Protein AF-A0AAE3N9G0-F1 (afdb_monomer)

Organism: NCBI:txid1283306

pLDDT: mean 71.05, std 18.85, range [32.72, 96.19]

Mean predicted aligned error: 17.81 Å

Nearest PDB structures (foldseek):
  2x1k-assembly1_A-2  TM=3.230E-01  e=1.856E-01  Deinococcus radiodurans
  3me9-assembly1_B  TM=5.698E-01  e=1.297E+00  Homo sapiens
  8s9k-assembly1_A  TM=3.612E-01  e=1.218E+00  Homo sapiens
  1ci0-assembly1_B  TM=4.618E-01  e=2.011E+00  Saccharomyces cerevisiae

Solvent-accessible surface area (backbone atoms only — not comparable to full-atom values): 10803 Å² total; per-residue (Å²): 134,86,81,72,55,66,69,60,55,51,51,52,51,52,51,51,53,51,50,53,52,50,51,52,51,53,50,54,58,48,53,66,52,49,58,61,56,57,56,57,54,54,56,57,58,54,62,74,71,54,92,64,80,89,76,86,74,86,78,73,88,62,80,87,66,94,81,68,67,75,69,65,62,79,50,62,83,74,80,56,78,73,85,66,82,71,56,53,54,32,30,38,28,30,46,48,99,84,65,48,81,44,79,45,81,42,43,35,64,40,77,39,80,88,75,46,25,39,31,35,55,77,87,48,96,89,48,79,40,64,45,49,53,90,40,48,78,46,42,23,32,60,90,75,67,43,82,40,64,61,67,63,49,53,50,49,51,51,52,44,53,51,53,51,50,57,52,52,55,55,56,62,60,68,75,75,117

Radius of gyration: 26.62 Å; Cα contacts (8 Å, |Δi|>4): 139; chains: 1; bounding box: 72×48×82 Å

Sequence (177 aa):
MRNVDFAQWQQWMLLAVASIGLLALIYWLGSSARERLRQKRRILAARVRSGHAALDMPSTHGELDENQSHWGTVGRADGQALIVDEQPTIQICYRDAYGKAVYRLIEVEQLDLHRQAIVAKGNSLYDPRIFPLERIVEVRNSATGKPFNLGLWVEAVRVARRRRAERTDLQSLDGHA

Foldseek 3Di:
DDPPPVVVVVVVVVVVVVVVVVVVVVVVVVVVVVVVVVVVVVVVVVVVPPPDDDDDDPPPPDDCPPDDDPVVPVCPPPVDQLDADQWAWKWWFFQDPVRDTDIDIFTFPGQDPPQCWTQTDDPDPVDPRIGRPVGTPFMAHPVPRHGDDPVVSSVSVVVNVVVVVVVVVVVVVVVPD

Secondary structure (DSSP, 8-state):
-----HHHHHHHHHHHHHHHHHHHHHHHHHHHHHHHHHHHHHHHHHHHH------S---------TT--THHHHTSSS-------SS-EEEEEEE-TTS-EEEEEEEEEEEETTTTEEEE---STT---EEEGGGEEEEEETTT--B--HHHHHHHHHHHHHHHHHHHHHHHHHTT-

Structure (mmCIF, N/CA/C/O backbone):
data_AF-A0AAE3N9G0-F1
#
_entry.id   AF-A0AAE3N9G0-F1
#
loop_
_atom_site.group_PDB
_atom_site.id
_atom_site.type_symbol
_atom_site.label_atom_id
_atom_site.label_alt_id
_atom_site.label_comp_id
_atom_site.label_asym_id
_atom_site.label_entity_id
_atom_site.label_seq_id
_atom_site.pdbx_PDB_ins_code
_atom_site.Cartn_x
_atom_site.Cartn_y
_atom_site.Cartn_z
_atom_site.occupancy
_atom_site.B_iso_or_equiv
_atom_site.auth_seq_id
_atom_site.auth_comp_id
_atom_site.auth_asym_id
_atom_site.auth_atom_id
_atom_site.pdbx_PDB_model_num
ATOM 1 N N . MET A 1 1 ? 43.006 4.693 -51.771 1.00 44.75 1 MET A N 1
ATOM 2 C CA . MET A 1 1 ? 41.644 4.488 -51.231 1.00 44.75 1 MET A CA 1
ATOM 3 C C . MET A 1 1 ? 41.751 3.444 -50.131 1.00 44.75 1 MET A C 1
ATOM 5 O O . MET A 1 1 ? 42.201 2.344 -50.414 1.00 44.75 1 MET A O 1
ATOM 9 N N . ARG A 1 2 ? 41.513 3.818 -48.866 1.00 54.50 2 ARG A N 1
ATOM 10 C CA . ARG A 1 2 ? 41.589 2.886 -47.728 1.00 54.50 2 ARG A CA 1
ATOM 11 C C . ARG A 1 2 ? 40.342 2.003 -47.770 1.00 54.50 2 ARG A C 1
ATOM 13 O O . ARG A 1 2 ? 39.255 2.505 -47.507 1.00 54.50 2 ARG A O 1
ATOM 20 N N . ASN A 1 3 ? 40.508 0.731 -48.126 1.00 59.94 3 ASN A N 1
ATOM 21 C CA . ASN A 1 3 ? 39.484 -0.290 -47.928 1.00 59.94 3 ASN A CA 1
ATOM 22 C C . ASN A 1 3 ? 39.315 -0.448 -46.418 1.00 5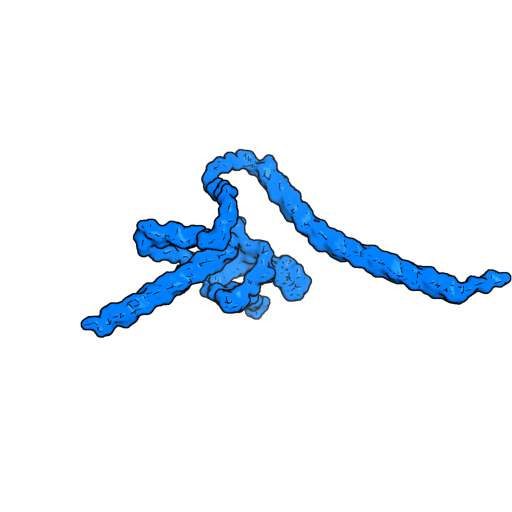9.94 3 ASN A C 1
ATOM 24 O O . ASN A 1 3 ? 40.124 -1.091 -45.760 1.00 59.94 3 ASN A O 1
ATOM 28 N N . VAL A 1 4 ? 38.340 0.259 -45.855 1.00 63.56 4 VAL A N 1
ATOM 29 C CA . VAL A 1 4 ? 37.940 0.046 -44.470 1.00 63.56 4 VAL A CA 1
ATOM 30 C C . VAL A 1 4 ? 37.243 -1.306 -44.467 1.00 63.56 4 VAL A C 1
ATOM 32 O O . VAL A 1 4 ? 36.200 -1.454 -45.104 1.00 63.56 4 VAL A O 1
ATOM 35 N N . ASP A 1 5 ? 37.863 -2.298 -43.831 1.00 76.19 5 ASP A N 1
ATOM 36 C CA . ASP A 1 5 ? 37.327 -3.650 -43.752 1.00 76.19 5 ASP A CA 1
ATOM 37 C C . ASP A 1 5 ? 35.913 -3.594 -43.172 1.00 76.19 5 ASP A C 1
ATOM 39 O O . ASP A 1 5 ? 35.695 -3.183 -42.030 1.00 76.19 5 ASP A O 1
ATOM 43 N N . PHE A 1 6 ? 34.932 -3.998 -43.976 1.00 78.19 6 PHE A N 1
ATOM 44 C CA . PHE A 1 6 ? 33.513 -3.978 -43.618 1.00 78.19 6 PHE A CA 1
ATOM 45 C C . PHE A 1 6 ? 33.250 -4.734 -42.301 1.00 78.19 6 PHE A C 1
ATOM 47 O O . PHE A 1 6 ? 32.423 -4.327 -41.485 1.00 78.19 6 PHE A O 1
ATOM 54 N N . ALA A 1 7 ? 34.045 -5.780 -42.047 1.00 79.81 7 ALA A N 1
ATOM 55 C CA . ALA A 1 7 ? 34.055 -6.538 -40.800 1.00 79.81 7 ALA A CA 1
ATOM 56 C C . ALA A 1 7 ? 34.435 -5.683 -39.576 1.00 79.81 7 ALA A C 1
ATOM 58 O O . ALA A 1 7 ? 33.815 -5.802 -38.518 1.00 79.81 7 ALA A O 1
ATOM 59 N N . GLN A 1 8 ? 35.409 -4.782 -39.723 1.00 84.75 8 GLN A N 1
ATOM 60 C CA . GLN A 1 8 ? 35.829 -3.881 -38.654 1.00 84.75 8 GLN A CA 1
ATOM 61 C C . GLN A 1 8 ? 34.728 -2.8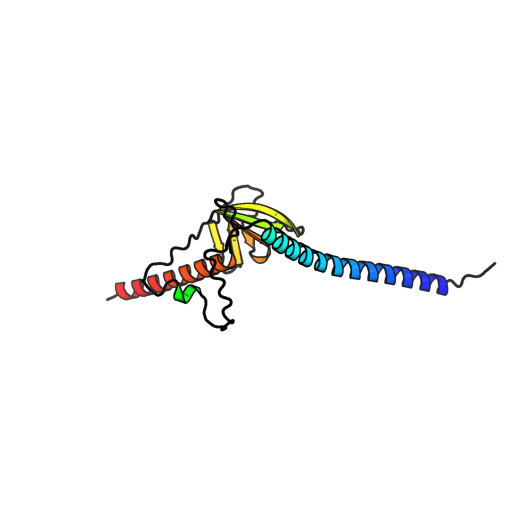60 -38.346 1.00 84.75 8 GLN A C 1
ATOM 63 O O . GLN A 1 8 ? 34.437 -2.589 -37.182 1.00 84.75 8 GLN A O 1
ATOM 68 N N . TRP A 1 9 ? 34.057 -2.337 -39.375 1.00 87.06 9 TRP A N 1
ATOM 69 C CA . TRP A 1 9 ? 32.940 -1.404 -39.202 1.00 87.06 9 TRP A CA 1
ATOM 70 C C . TRP A 1 9 ? 31.743 -2.058 -38.493 1.00 87.06 9 TRP A C 1
ATOM 72 O O . TRP A 1 9 ? 31.173 -1.479 -37.566 1.00 87.06 9 TRP A O 1
ATOM 82 N N . GLN A 1 10 ? 31.422 -3.304 -38.849 1.00 89.06 10 GLN A N 1
ATOM 83 C CA . GLN A 1 10 ? 30.378 -4.084 -38.184 1.00 89.06 10 GLN A CA 1
ATOM 84 C C . GLN A 1 10 ? 30.698 -4.348 -36.703 1.00 89.06 10 GLN A C 1
ATOM 86 O O . GLN A 1 10 ? 29.811 -4.229 -35.855 1.00 89.06 10 GLN A O 1
ATOM 91 N N . GLN A 1 11 ? 31.956 -4.652 -36.362 1.00 90.00 11 GLN A N 1
ATOM 92 C CA . GLN A 1 11 ? 32.374 -4.809 -34.963 1.00 90.00 11 GLN A CA 1
ATOM 93 C C . GLN A 1 11 ? 32.193 -3.523 -34.150 1.00 90.00 11 GLN A C 1
ATOM 95 O O . GLN A 1 11 ? 31.667 -3.578 -33.036 1.00 90.00 11 GLN A O 1
ATOM 100 N N . TRP A 1 12 ? 32.566 -2.366 -34.705 1.00 92.81 12 TRP A N 1
ATOM 101 C CA . TRP A 1 12 ? 32.355 -1.076 -34.043 1.00 92.81 12 TRP A CA 1
ATOM 102 C C . TRP A 1 12 ? 30.873 -0.779 -33.812 1.00 92.81 12 TRP A C 1
ATOM 104 O O . TRP A 1 12 ? 30.506 -0.297 -32.740 1.00 92.81 12 TRP A O 1
ATOM 114 N N . MET A 1 13 ? 30.011 -1.123 -34.772 1.00 93.12 13 MET A N 1
ATOM 115 C CA . MET A 1 13 ? 28.568 -0.935 -34.635 1.00 93.12 13 MET A CA 1
ATOM 116 C C . MET A 1 13 ? 27.983 -1.811 -33.517 1.00 93.12 13 MET A C 1
ATOM 118 O O . MET A 1 13 ? 27.215 -1.324 -32.689 1.00 93.12 13 MET A O 1
ATOM 122 N N . LEU A 1 14 ? 28.385 -3.084 -33.440 1.00 94.38 14 LEU A N 1
ATOM 123 C CA . LEU A 1 14 ? 27.934 -3.997 -32.384 1.00 94.38 14 LEU A CA 1
ATOM 124 C C . LEU A 1 14 ? 28.406 -3.553 -30.995 1.00 94.38 14 LEU A C 1
ATOM 126 O O . LEU A 1 14 ? 27.617 -3.561 -30.051 1.00 94.38 14 LEU A O 1
ATOM 130 N N . LEU A 1 15 ? 29.659 -3.107 -30.870 1.00 95.50 15 LEU A N 1
ATOM 131 C CA . LEU A 1 15 ? 30.190 -2.555 -29.620 1.00 95.50 15 LEU A CA 1
ATOM 132 C C . LEU A 1 15 ? 29.450 -1.279 -29.197 1.00 95.50 15 LEU A C 1
ATOM 134 O O . LEU A 1 15 ? 29.145 -1.101 -28.014 1.00 95.50 15 LEU A O 1
ATOM 138 N N . ALA A 1 16 ? 29.103 -0.411 -30.149 1.00 94.81 16 ALA A N 1
ATOM 139 C CA . ALA A 1 16 ? 28.321 0.788 -29.870 1.00 94.81 16 ALA A CA 1
ATOM 140 C C . ALA A 1 16 ? 26.919 0.431 -29.348 1.00 94.81 16 ALA A C 1
ATOM 142 O O . ALA A 1 16 ? 26.503 0.936 -28.307 1.00 94.81 16 ALA A O 1
ATOM 143 N N . VAL A 1 17 ? 26.218 -0.505 -29.994 1.00 96.19 17 VAL A N 1
ATOM 144 C CA . VAL A 1 17 ? 24.886 -0.950 -29.547 1.00 96.19 17 VAL A CA 1
ATOM 145 C C . VAL A 1 17 ? 24.952 -1.616 -28.170 1.00 96.19 17 VAL A C 1
ATOM 147 O O . VAL A 1 17 ? 24.150 -1.293 -27.293 1.00 96.19 17 VAL A O 1
ATOM 150 N N . ALA A 1 18 ? 25.934 -2.492 -27.944 1.00 95.94 18 ALA A N 1
ATOM 151 C CA . ALA A 1 18 ? 26.120 -3.159 -26.659 1.00 95.94 18 ALA A CA 1
ATOM 152 C C . ALA A 1 18 ? 26.418 -2.162 -25.528 1.00 95.94 18 ALA A C 1
ATOM 154 O O . ALA A 1 18 ? 25.853 -2.275 -24.440 1.00 95.94 18 ALA A O 1
ATOM 155 N N . SER A 1 19 ? 27.257 -1.153 -25.783 1.00 95.44 19 SER A N 1
ATOM 156 C CA . SER A 1 19 ? 27.590 -0.133 -24.780 1.00 95.44 19 SER A CA 1
ATOM 157 C C . SER A 1 19 ? 26.400 0.772 -24.441 1.00 95.44 19 SER A C 1
ATOM 159 O O . SER A 1 19 ? 26.169 1.048 -23.263 1.00 95.44 19 SER A O 1
ATOM 161 N N . ILE A 1 20 ? 25.588 1.163 -25.431 1.00 95.56 20 ILE A N 1
ATOM 162 C CA . ILE A 1 20 ? 24.345 1.916 -25.201 1.00 95.56 20 ILE A CA 1
ATOM 163 C C . ILE A 1 20 ? 23.345 1.073 -24.400 1.00 95.56 20 ILE A C 1
ATOM 165 O O . ILE A 1 20 ? 22.764 1.569 -23.434 1.00 95.56 20 ILE A O 1
ATOM 169 N N . GLY A 1 21 ? 23.177 -0.207 -24.751 1.00 95.50 21 GLY A N 1
ATOM 170 C CA . GLY A 1 21 ? 22.314 -1.132 -24.013 1.00 95.50 21 GLY A CA 1
ATOM 171 C C . GLY A 1 21 ? 22.746 -1.295 -22.554 1.00 95.50 21 GLY A C 1
ATOM 172 O O . GLY A 1 21 ? 21.917 -1.222 -21.646 1.00 95.50 21 GLY A O 1
ATOM 173 N N . LEU A 1 22 ? 24.054 -1.425 -22.312 1.00 95.19 22 LEU A N 1
ATOM 174 C CA . LEU A 1 22 ? 24.618 -1.511 -20.966 1.00 95.19 22 LEU A CA 1
ATOM 175 C C . LEU A 1 22 ? 24.378 -0.222 -20.164 1.00 95.19 22 LEU A C 1
ATOM 177 O O . LEU A 1 22 ? 23.953 -0.283 -19.010 1.00 95.19 22 LEU A O 1
ATOM 181 N N . LEU A 1 23 ? 24.596 0.948 -20.773 1.00 94.69 23 LEU A N 1
ATOM 182 C CA . LEU A 1 23 ? 24.336 2.246 -20.141 1.00 94.69 23 LEU A CA 1
ATOM 183 C C . LEU A 1 2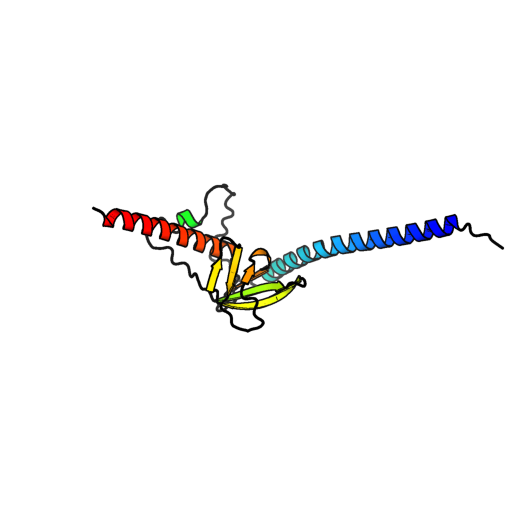3 ? 22.856 2.421 -19.781 1.00 94.69 23 LEU A C 1
ATOM 185 O O . LEU A 1 23 ? 22.547 2.877 -18.678 1.00 94.69 23 LEU A O 1
ATOM 189 N N . ALA A 1 24 ? 21.943 2.020 -20.668 1.00 89.94 24 ALA A N 1
ATOM 190 C CA . ALA A 1 24 ? 20.506 2.060 -20.411 1.00 89.94 24 ALA A CA 1
ATOM 191 C C . ALA A 1 24 ? 20.113 1.146 -19.239 1.00 89.94 24 ALA A C 1
ATOM 193 O O . ALA A 1 24 ? 19.351 1.561 -18.363 1.00 89.94 24 ALA A O 1
ATOM 194 N N . LEU A 1 25 ? 20.685 -0.061 -19.173 1.00 90.12 25 LEU A N 1
ATOM 195 C CA . LEU A 1 25 ? 20.448 -1.009 -18.085 1.00 90.12 25 LEU A CA 1
ATOM 196 C C . LEU A 1 25 ? 20.926 -0.454 -16.734 1.00 90.12 25 LEU A C 1
ATOM 198 O O . LEU A 1 25 ? 20.185 -0.487 -15.750 1.00 90.12 25 LEU A O 1
ATOM 202 N N . ILE A 1 26 ? 22.139 0.110 -16.693 1.00 89.50 26 ILE A N 1
ATOM 203 C CA . ILE A 1 26 ? 22.703 0.739 -15.490 1.00 89.50 26 ILE A CA 1
ATOM 204 C C . ILE A 1 26 ? 21.847 1.934 -15.058 1.00 89.50 26 ILE A C 1
ATOM 206 O O . ILE A 1 26 ? 21.577 2.104 -13.867 1.00 89.50 26 ILE A O 1
ATOM 210 N N . TYR A 1 27 ? 21.389 2.754 -16.007 1.00 87.88 27 TYR A N 1
ATOM 211 C CA . TYR A 1 27 ? 20.519 3.890 -15.712 1.00 87.88 27 TYR A CA 1
ATOM 212 C C . TYR A 1 27 ? 19.178 3.435 -15.126 1.00 87.88 27 TYR A C 1
ATOM 214 O O . TYR A 1 27 ? 18.715 3.995 -14.130 1.00 87.88 27 TYR A O 1
ATOM 222 N N . TRP A 1 28 ? 18.580 2.385 -15.689 1.00 81.00 28 TRP A N 1
ATOM 223 C CA . TRP A 1 28 ? 17.323 1.819 -15.211 1.00 81.00 28 TRP A CA 1
ATOM 224 C C . TRP A 1 28 ? 17.454 1.241 -13.792 1.00 81.00 28 TRP A C 1
ATOM 226 O O . TRP A 1 28 ? 16.687 1.622 -12.899 1.00 81.00 28 TRP A O 1
ATOM 236 N N . LEU A 1 29 ? 18.498 0.445 -13.527 1.00 81.25 29 LEU A N 1
ATOM 237 C CA . LEU A 1 29 ? 18.816 -0.059 -12.182 1.00 81.25 29 LEU A CA 1
ATOM 238 C C . LEU A 1 29 ? 19.080 1.084 -11.186 1.00 81.25 29 LEU A C 1
ATOM 240 O O . LEU A 1 29 ? 18.580 1.077 -10.058 1.00 81.25 29 LEU A O 1
ATOM 244 N N . GLY A 1 30 ? 19.838 2.100 -11.606 1.00 72.44 30 GLY A N 1
ATOM 245 C CA . GLY A 1 30 ? 20.182 3.256 -10.780 1.00 72.44 30 GLY A CA 1
ATOM 246 C C . GLY A 1 30 ? 18.990 4.163 -10.470 1.00 72.44 30 GLY A C 1
ATOM 247 O O . GLY A 1 30 ? 18.898 4.702 -9.365 1.00 72.44 30 GLY A O 1
ATOM 248 N N . SER A 1 31 ? 18.056 4.325 -11.409 1.00 66.31 31 SER A N 1
ATOM 249 C CA . SER A 1 31 ? 16.842 5.128 -11.216 1.00 66.31 31 SER A CA 1
ATOM 250 C C . SER A 1 31 ? 15.930 4.522 -10.141 1.00 66.31 31 SER A C 1
ATOM 252 O O . SER A 1 31 ? 15.525 5.232 -9.217 1.00 66.31 31 SER A O 1
ATOM 254 N N . SER A 1 32 ? 15.763 3.196 -10.151 1.00 57.34 32 SER A N 1
ATOM 255 C CA . SER A 1 32 ? 15.012 2.444 -9.136 1.00 57.34 32 SER A CA 1
ATOM 256 C C . SER A 1 32 ? 15.635 2.554 -7.736 1.00 57.34 32 SER A C 1
ATOM 258 O O . SER A 1 32 ? 14.934 2.662 -6.726 1.00 57.34 32 SER A O 1
ATOM 260 N N . ALA A 1 33 ? 16.968 2.585 -7.648 1.00 55.66 33 ALA A N 1
ATOM 261 C CA . ALA A 1 33 ? 17.677 2.750 -6.378 1.00 55.66 33 ALA A CA 1
ATOM 262 C C . ALA A 1 33 ? 17.598 4.190 -5.826 1.00 55.66 33 ALA A C 1
ATOM 264 O O . ALA A 1 33 ? 17.532 4.404 -4.610 1.00 55.66 33 ALA A O 1
ATOM 265 N N . ARG A 1 34 ? 17.575 5.202 -6.705 1.00 51.88 34 ARG A N 1
ATOM 266 C CA . ARG A 1 34 ? 17.555 6.625 -6.318 1.00 51.88 34 ARG A CA 1
ATOM 267 C C . ARG A 1 34 ? 16.222 7.070 -5.713 1.00 51.88 34 ARG A C 1
ATOM 269 O O . ARG A 1 34 ? 16.225 7.965 -4.864 1.00 51.88 34 ARG A O 1
ATOM 276 N N . GLU A 1 35 ? 15.106 6.438 -6.068 1.00 54.19 35 GLU A N 1
ATOM 277 C CA . GLU A 1 35 ? 13.798 6.719 -5.453 1.00 54.19 35 GLU A CA 1
ATOM 278 C C . GLU A 1 35 ? 13.768 6.345 -3.962 1.00 54.19 35 GLU A C 1
ATOM 280 O O . GLU A 1 35 ? 13.282 7.126 -3.137 1.00 54.19 35 GLU A O 1
ATOM 285 N N . ARG A 1 36 ? 14.419 5.235 -3.583 1.00 51.62 36 ARG A N 1
ATOM 286 C CA . ARG A 1 36 ? 14.528 4.786 -2.181 1.00 51.62 36 ARG A CA 1
ATOM 287 C C . ARG A 1 36 ? 15.365 5.738 -1.317 1.00 51.62 36 ARG A C 1
ATOM 289 O O . ARG A 1 36 ? 15.058 5.965 -0.146 1.00 51.62 36 ARG A O 1
ATOM 296 N N . LEU A 1 37 ? 16.412 6.342 -1.886 1.00 53.34 37 LEU A N 1
ATOM 297 C CA . LEU A 1 37 ? 17.293 7.276 -1.168 1.00 53.34 37 LEU A CA 1
ATOM 298 C C . LEU A 1 37 ? 16.651 8.654 -0.944 1.00 53.34 37 LEU A C 1
ATOM 300 O O . LEU A 1 37 ? 16.892 9.290 0.086 1.00 53.34 37 LEU A O 1
ATOM 304 N N . ARG A 1 38 ? 15.801 9.117 -1.871 1.00 49.78 38 ARG A N 1
ATOM 305 C CA . ARG A 1 38 ? 15.087 10.399 -1.737 1.00 49.78 38 ARG A CA 1
ATOM 306 C C . ARG A 1 38 ? 14.012 10.361 -0.644 1.00 49.78 38 ARG A C 1
ATOM 308 O O . ARG A 1 38 ? 13.802 11.378 0.014 1.00 49.78 38 ARG A O 1
ATOM 315 N N . GLN A 1 39 ? 13.398 9.203 -0.390 1.00 50.41 39 GLN A N 1
ATOM 316 C CA . GLN A 1 39 ? 12.451 9.017 0.718 1.00 50.41 39 GLN A CA 1
ATOM 317 C C . GLN A 1 39 ? 13.136 9.123 2.092 1.00 50.41 39 GLN A C 1
ATOM 319 O O . GLN A 1 39 ? 12.650 9.849 2.959 1.00 50.41 39 GLN A O 1
ATOM 324 N N . LYS A 1 40 ? 14.319 8.514 2.273 1.00 50.53 40 LYS A N 1
ATOM 325 C CA . LYS A 1 40 ? 15.063 8.566 3.550 1.00 50.53 40 LYS A CA 1
ATOM 326 C C . LYS A 1 40 ? 15.505 9.983 3.943 1.00 50.53 40 LYS A C 1
ATOM 328 O O . LYS A 1 40 ? 15.467 10.339 5.118 1.00 50.53 40 LYS A O 1
ATOM 333 N N . ARG A 1 41 ? 15.876 10.824 2.970 1.00 50.91 41 ARG A N 1
ATOM 334 C CA . ARG A 1 41 ? 16.319 12.207 3.238 1.00 50.91 41 ARG A CA 1
ATOM 335 C C . ARG A 1 41 ? 15.183 13.140 3.680 1.00 50.91 41 ARG A C 1
ATOM 337 O O . ARG A 1 41 ? 15.437 14.060 4.451 1.00 50.91 41 ARG A O 1
ATOM 344 N N . ARG A 1 42 ? 13.936 12.891 3.260 1.00 50.62 42 ARG A N 1
ATOM 345 C CA . ARG A 1 42 ? 12.772 13.693 3.692 1.00 50.62 42 ARG A CA 1
ATOM 346 C C . ARG A 1 42 ? 12.388 13.436 5.155 1.00 50.62 42 ARG A C 1
ATOM 348 O O . ARG A 1 42 ? 11.969 14.366 5.834 1.00 50.62 42 ARG A O 1
ATOM 355 N N . ILE A 1 43 ? 12.612 12.220 5.656 1.00 51.84 43 ILE A N 1
ATOM 356 C CA . ILE A 1 43 ? 12.346 11.846 7.057 1.00 51.84 43 ILE A CA 1
ATOM 357 C C . ILE A 1 43 ? 13.330 12.548 8.010 1.00 51.84 43 ILE A C 1
ATOM 359 O O . ILE A 1 43 ? 12.928 13.080 9.042 1.00 51.84 43 ILE A O 1
ATOM 363 N N . LEU A 1 44 ? 14.611 12.628 7.637 1.00 49.78 44 LEU A N 1
ATOM 364 C CA . LEU A 1 44 ? 15.625 13.313 8.448 1.00 49.78 44 LEU A CA 1
ATOM 365 C C . LEU A 1 44 ? 15.438 14.837 8.466 1.00 49.78 44 LEU A C 1
ATOM 367 O O . LEU A 1 44 ? 15.604 15.453 9.513 1.00 49.78 44 LEU A O 1
ATOM 371 N N . ALA A 1 45 ? 15.031 15.442 7.347 1.00 43.00 45 ALA A N 1
ATOM 372 C CA . ALA A 1 45 ? 14.761 16.880 7.289 1.00 43.00 45 ALA A CA 1
ATOM 373 C C . ALA A 1 45 ? 13.518 17.292 8.106 1.00 43.00 45 ALA A C 1
ATOM 375 O O . ALA A 1 45 ? 13.505 18.373 8.692 1.00 43.00 45 ALA A O 1
ATOM 376 N N . ALA A 1 46 ? 12.499 16.426 8.197 1.00 45.84 46 ALA A N 1
ATOM 377 C CA . ALA A 1 46 ? 11.334 16.661 9.052 1.00 45.84 46 ALA A CA 1
ATOM 378 C C . ALA A 1 46 ? 11.692 16.598 10.549 1.00 45.84 46 ALA A C 1
ATOM 380 O O . ALA A 1 46 ? 11.200 17.411 11.327 1.00 45.84 46 ALA A O 1
ATOM 381 N N . ARG A 1 47 ? 12.617 15.706 10.936 1.00 47.53 47 ARG A N 1
ATOM 382 C CA . ARG A 1 47 ? 13.083 15.557 12.327 1.00 47.53 47 ARG A CA 1
ATOM 383 C C . ARG A 1 47 ? 13.805 16.797 12.868 1.00 47.53 47 ARG A C 1
ATOM 385 O O . ARG A 1 47 ? 13.746 17.051 14.062 1.00 47.53 47 ARG A O 1
ATOM 392 N N . VAL A 1 48 ? 14.479 17.566 12.011 1.00 42.94 48 VAL A N 1
ATOM 393 C CA . VAL A 1 48 ? 15.286 18.730 12.431 1.00 42.94 48 VAL A CA 1
ATOM 394 C C . VAL A 1 48 ? 14.446 20.009 12.576 1.00 42.94 48 VAL A C 1
ATOM 396 O O . VAL A 1 48 ? 14.863 20.934 13.265 1.00 42.94 48 VAL A O 1
ATOM 399 N N . ARG A 1 49 ? 13.245 20.077 11.977 1.00 46.59 49 ARG A N 1
ATOM 400 C CA . ARG A 1 49 ? 12.412 21.297 11.991 1.00 46.59 49 ARG A CA 1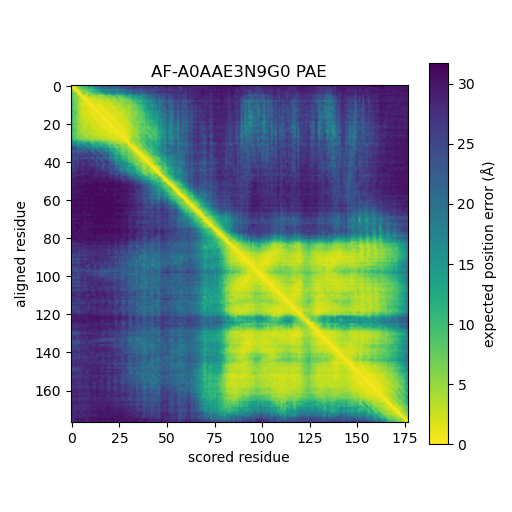
ATOM 401 C C . ARG A 1 49 ? 11.288 21.293 13.029 1.00 46.59 49 ARG A C 1
ATOM 403 O O . ARG A 1 49 ? 10.814 22.363 13.396 1.00 46.59 49 ARG A O 1
ATOM 410 N N . SER A 1 50 ? 10.878 20.132 13.534 1.00 42.25 50 SER A N 1
ATOM 411 C CA . SER A 1 50 ? 9.945 20.042 14.658 1.00 42.25 50 SER A CA 1
ATOM 412 C C . SER A 1 50 ? 10.725 19.851 15.957 1.00 42.25 50 SER A C 1
ATOM 414 O O . SER A 1 50 ? 10.932 18.724 16.402 1.00 42.25 50 SER A O 1
ATOM 416 N N . GLY A 1 51 ? 11.148 20.953 16.580 1.00 43.03 51 GLY A N 1
ATOM 417 C CA . GLY A 1 51 ? 11.571 20.985 17.985 1.00 43.03 51 GLY A CA 1
ATOM 418 C C . GLY A 1 51 ? 10.397 20.704 18.930 1.00 43.03 51 GLY A C 1
ATOM 419 O O . GLY A 1 51 ? 10.074 21.523 19.780 1.00 43.03 51 GLY A O 1
ATOM 420 N N . HIS A 1 52 ? 9.690 19.594 18.724 1.00 40.19 52 HIS A N 1
ATOM 421 C CA . HIS A 1 52 ? 8.631 19.107 19.594 1.00 40.19 52 HIS A CA 1
ATOM 422 C C . HIS A 1 52 ? 9.134 17.840 20.262 1.00 40.19 52 HIS A C 1
ATOM 424 O O . HIS A 1 52 ? 9.401 16.828 19.612 1.00 40.19 52 HIS A O 1
ATOM 430 N N . ALA A 1 53 ? 9.323 17.975 21.571 1.00 40.41 53 ALA A N 1
ATOM 431 C CA . ALA A 1 53 ? 9.684 16.917 22.480 1.00 40.41 53 ALA A CA 1
ATOM 432 C C . ALA A 1 53 ? 8.764 15.708 22.283 1.00 40.41 53 ALA A C 1
ATOM 434 O O . ALA A 1 53 ? 7.540 15.829 22.223 1.00 40.41 53 ALA A O 1
ATOM 435 N N . ALA A 1 54 ? 9.401 14.546 22.182 1.00 43.50 54 ALA A N 1
ATOM 436 C CA . ALA A 1 54 ? 8.767 13.256 22.315 1.00 43.50 54 ALA A CA 1
ATOM 437 C C . ALA A 1 54 ? 8.159 13.155 23.719 1.00 43.50 54 ALA A C 1
ATOM 439 O O . ALA A 1 54 ? 8.877 12.952 24.693 1.00 43.50 54 ALA A O 1
ATOM 440 N N . LEU A 1 55 ? 6.846 13.312 23.814 1.00 44.59 55 LEU A N 1
ATOM 441 C CA . LEU A 1 55 ? 6.064 12.729 24.892 1.00 44.59 55 LEU A CA 1
ATOM 442 C C . LEU A 1 55 ? 5.115 11.723 24.239 1.00 44.59 55 LEU A C 1
ATOM 444 O O . LEU A 1 55 ? 4.282 12.077 23.407 1.00 44.59 55 LEU A O 1
ATOM 448 N N . ASP A 1 56 ? 5.363 10.461 24.580 1.00 38.12 56 ASP A N 1
ATOM 449 C CA . ASP A 1 56 ? 4.535 9.278 24.358 1.00 38.12 56 ASP A CA 1
ATOM 450 C C . ASP A 1 56 ? 4.256 8.837 22.919 1.00 38.12 56 ASP A C 1
ATOM 452 O O . ASP A 1 56 ? 3.124 8.607 22.498 1.00 38.12 56 ASP A O 1
ATOM 456 N N . MET A 1 57 ? 5.333 8.545 22.190 1.00 37.62 57 MET A N 1
ATOM 457 C CA . MET A 1 57 ? 5.330 7.340 21.360 1.00 37.62 57 MET A CA 1
ATOM 458 C C . MET A 1 57 ? 6.110 6.265 22.117 1.00 37.62 57 MET A C 1
ATOM 460 O O . MET A 1 57 ? 7.324 6.426 22.260 1.00 37.62 57 MET A O 1
ATOM 464 N N . PRO A 1 58 ? 5.477 5.174 22.591 1.00 38.22 58 PRO A N 1
ATOM 465 C CA . PRO A 1 58 ? 6.225 4.013 23.033 1.00 38.22 58 PRO A CA 1
ATOM 466 C C . PRO A 1 58 ? 6.876 3.410 21.788 1.00 38.22 58 PRO A C 1
ATOM 468 O O . PRO A 1 58 ? 6.295 2.604 21.067 1.00 38.22 58 PRO A O 1
ATOM 471 N N . SER A 1 59 ? 8.093 3.855 21.489 1.00 39.94 59 SER A N 1
ATOM 472 C CA . SER A 1 59 ? 8.999 3.151 20.600 1.00 39.94 59 SER A CA 1
ATOM 473 C C . SER A 1 59 ? 9.508 1.931 21.358 1.00 39.94 59 SER A C 1
ATOM 475 O O . SER A 1 59 ? 10.601 1.947 21.925 1.00 39.94 59 SER A O 1
ATOM 477 N N . THR A 1 60 ? 8.705 0.872 21.407 1.00 41.09 60 THR A N 1
ATOM 478 C CA . THR A 1 60 ? 9.199 -0.458 21.739 1.00 41.09 60 THR A CA 1
ATOM 479 C C . THR A 1 60 ? 10.065 -0.929 20.577 1.00 41.09 60 THR A C 1
ATOM 481 O O . THR A 1 60 ? 9.613 -1.576 19.638 1.00 41.09 60 THR A O 1
ATOM 484 N N . HIS A 1 61 ? 11.355 -0.605 20.658 1.00 39.19 61 HIS A N 1
ATOM 485 C CA . HIS A 1 61 ? 12.399 -1.507 20.186 1.00 39.19 61 HIS A CA 1
ATOM 486 C C . HIS A 1 61 ? 12.345 -2.759 21.075 1.00 39.19 61 HIS A C 1
ATOM 488 O O . HIS A 1 61 ? 13.132 -2.912 22.001 1.00 39.19 61 HIS A O 1
ATOM 494 N N . GLY A 1 62 ? 11.328 -3.590 20.851 1.00 33.53 62 GLY A N 1
ATOM 495 C CA . GLY A 1 62 ? 11.247 -4.945 21.366 1.00 33.53 62 GLY A CA 1
ATOM 496 C C . GLY A 1 62 ? 11.810 -5.864 20.298 1.00 33.53 62 GLY A C 1
ATOM 497 O O . GLY A 1 62 ? 11.376 -5.819 19.148 1.00 33.53 62 GLY A O 1
ATOM 498 N N . GLU A 1 63 ? 12.827 -6.621 20.677 1.00 32.72 63 GLU A N 1
ATOM 499 C CA . GLU A 1 63 ? 13.354 -7.766 19.951 1.00 32.72 63 GLU A CA 1
ATOM 500 C C . GLU A 1 63 ? 12.192 -8.608 19.396 1.00 32.72 63 GLU A C 1
ATOM 502 O O . GLU A 1 63 ? 11.221 -8.881 20.102 1.00 32.72 63 GLU A O 1
ATOM 507 N N . LEU A 1 64 ? 12.249 -8.908 18.097 1.00 39.72 64 LEU A N 1
ATOM 508 C CA . LEU A 1 64 ? 11.252 -9.696 17.380 1.00 39.72 64 LEU A CA 1
ATOM 509 C C . LEU A 1 64 ? 11.232 -11.115 17.956 1.00 39.72 64 LEU A C 1
ATOM 511 O O . LEU A 1 64 ? 11.954 -11.982 17.477 1.00 39.72 64 LEU A O 1
ATOM 515 N N . ASP A 1 65 ? 10.401 -11.341 18.969 1.00 33.31 65 ASP A N 1
ATOM 516 C CA . ASP A 1 65 ? 9.939 -12.680 19.300 1.00 33.31 65 ASP A CA 1
ATOM 517 C C . ASP A 1 65 ? 8.782 -13.017 18.348 1.00 33.31 65 ASP A C 1
ATOM 519 O O . ASP A 1 65 ? 7.755 -12.334 18.288 1.00 33.31 65 ASP A O 1
ATOM 523 N N . GLU A 1 66 ? 9.001 -14.032 17.522 1.00 39.81 66 GLU A N 1
ATOM 524 C CA . GLU A 1 66 ? 8.321 -14.298 16.249 1.00 39.81 66 GLU A CA 1
ATOM 525 C C . GLU A 1 66 ? 6.869 -14.803 16.396 1.00 39.81 66 GLU A C 1
ATOM 527 O O . GLU A 1 66 ? 6.292 -15.319 15.444 1.00 39.81 66 GLU A O 1
ATOM 532 N N . ASN A 1 67 ? 6.229 -14.679 17.565 1.00 39.56 67 ASN A N 1
ATOM 533 C CA . ASN A 1 67 ? 4.976 -15.404 17.808 1.00 39.56 67 ASN A CA 1
ATOM 534 C C . ASN A 1 67 ? 3.893 -14.694 18.636 1.00 39.56 67 ASN A C 1
ATOM 536 O O . ASN A 1 67 ? 2.930 -15.333 19.061 1.00 39.56 67 ASN A O 1
ATOM 540 N N . GLN A 1 68 ? 3.983 -13.380 18.860 1.00 41.41 68 GLN A N 1
ATOM 541 C CA . GLN A 1 68 ? 2.922 -12.647 19.562 1.00 41.41 68 GLN A CA 1
ATOM 542 C C . GLN A 1 68 ? 2.417 -11.465 18.739 1.00 41.41 68 GLN A C 1
ATOM 544 O O . GLN A 1 68 ? 2.956 -10.363 18.765 1.00 41.41 68 GLN A O 1
ATOM 549 N N . SER A 1 69 ? 1.311 -11.683 18.025 1.00 45.34 69 SER A N 1
ATOM 550 C CA . SER A 1 69 ? 0.505 -10.595 17.475 1.00 45.34 69 SER A CA 1
ATOM 551 C C . SER A 1 69 ? 0.115 -9.642 18.612 1.00 45.34 69 SER A C 1
ATOM 553 O O . SER A 1 69 ? -0.660 -10.025 19.492 1.00 45.34 69 SER A O 1
ATOM 555 N N . HIS A 1 70 ? 0.620 -8.407 18.588 1.00 47.88 70 HIS A N 1
ATOM 556 C CA . HIS A 1 70 ? 0.398 -7.363 19.602 1.00 47.88 70 HIS A CA 1
ATOM 557 C C . HIS A 1 70 ? -1.090 -7.080 19.924 1.00 47.88 70 HIS A C 1
ATOM 559 O O . HIS A 1 70 ? -1.409 -6.517 20.969 1.00 47.88 70 HIS A O 1
ATOM 565 N N . TRP A 1 71 ? -2.023 -7.523 19.079 1.00 43.81 71 TRP A N 1
ATOM 566 C CA . TRP A 1 71 ? -3.472 -7.443 19.300 1.00 43.81 71 TRP A CA 1
ATOM 567 C C . TR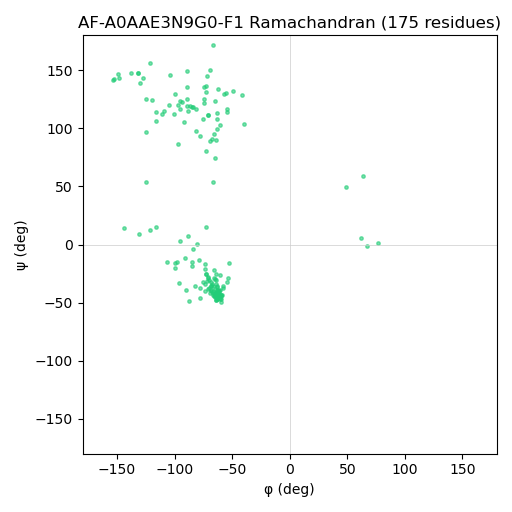P A 1 71 ? -4.047 -8.515 20.240 1.00 43.81 71 TRP A C 1
ATOM 569 O O . TRP A 1 71 ? -5.183 -8.385 20.701 1.00 43.81 71 TRP A O 1
ATOM 579 N N . GLY A 1 72 ? -3.281 -9.563 20.558 1.00 43.59 72 GLY A N 1
ATOM 580 C CA . GLY A 1 72 ? -3.665 -10.574 21.546 1.00 43.59 72 GLY A CA 1
ATOM 581 C C . GLY A 1 72 ? -3.781 -9.999 22.961 1.00 43.59 72 GLY A C 1
ATOM 582 O O . GLY A 1 72 ? -4.622 -10.449 23.739 1.00 43.59 72 GLY A O 1
ATOM 583 N N . THR A 1 73 ? -3.001 -8.960 23.266 1.00 45.22 73 THR A N 1
ATOM 584 C CA . THR A 1 73 ? -2.874 -8.404 24.620 1.00 45.22 73 THR A CA 1
ATOM 585 C C . THR A 1 73 ? -3.792 -7.203 24.858 1.00 45.22 73 THR A C 1
ATOM 587 O O . THR A 1 73 ? -4.335 -7.066 25.950 1.00 45.22 73 THR A O 1
ATOM 590 N N . VAL A 1 74 ? -4.065 -6.382 23.832 1.00 45.88 74 VAL A N 1
ATOM 591 C CA . VAL A 1 74 ? -4.904 -5.166 23.963 1.00 45.88 74 VAL A CA 1
ATOM 592 C C . VAL A 1 74 ? -6.369 -5.489 24.298 1.00 45.88 74 VAL A C 1
ATOM 594 O O . VAL A 1 74 ? -7.073 -4.663 24.861 1.00 45.88 74 VAL A O 1
ATOM 597 N N . GLY A 1 75 ? -6.838 -6.704 24.003 1.00 43.44 75 GLY A N 1
ATOM 598 C CA . GLY A 1 75 ? -8.228 -7.107 24.237 1.00 43.44 75 GLY A CA 1
ATOM 599 C C . GLY A 1 75 ? -8.425 -8.226 25.258 1.00 43.44 75 GLY A C 1
ATOM 600 O O . GLY A 1 75 ? -9.482 -8.851 25.208 1.00 43.44 75 GLY A O 1
ATOM 601 N N . ARG A 1 76 ? -7.421 -8.559 26.087 1.00 43.03 76 ARG A N 1
ATOM 602 C CA . ARG A 1 76 ? -7.517 -9.660 27.071 1.00 43.03 76 ARG A CA 1
ATOM 603 C C . ARG A 1 76 ? -7.813 -9.190 28.499 1.00 43.03 76 ARG A C 1
ATOM 605 O O . ARG A 1 76 ? -8.232 -10.012 29.301 1.00 43.03 76 ARG A O 1
ATOM 612 N N . ALA A 1 77 ? -7.636 -7.905 28.808 1.00 44.72 77 ALA A N 1
ATOM 613 C CA . ALA A 1 77 ? -7.783 -7.418 30.180 1.00 44.72 77 ALA A CA 1
ATOM 614 C C . ALA A 1 77 ? -9.249 -7.343 30.657 1.00 44.72 77 ALA A C 1
ATOM 616 O O . ALA A 1 77 ? -9.514 -7.776 31.770 1.00 44.72 77 ALA A O 1
ATOM 617 N N . ASP A 1 78 ? -10.205 -6.917 29.814 1.00 44.41 78 ASP A N 1
ATOM 618 C CA . ASP A 1 78 ? -11.528 -6.494 30.327 1.00 44.41 78 ASP A CA 1
ATOM 619 C C . ASP A 1 78 ? -12.761 -7.098 29.627 1.00 44.41 78 ASP A C 1
ATOM 621 O O . ASP A 1 78 ? -13.883 -6.646 29.844 1.00 44.41 78 ASP A O 1
ATOM 625 N N . GLY A 1 79 ? -12.604 -8.087 28.738 1.00 49.19 79 GLY A N 1
ATOM 626 C CA . GLY A 1 79 ? -13.750 -8.690 28.029 1.00 49.19 79 GLY A CA 1
ATOM 627 C C . GLY A 1 79 ? -14.540 -7.723 27.126 1.00 49.19 79 GLY A C 1
ATOM 628 O O . GLY A 1 79 ? -15.561 -8.102 26.550 1.00 49.19 79 GLY A O 1
ATOM 629 N N . GLN A 1 80 ? -14.074 -6.482 26.963 1.00 47.25 80 GLN A N 1
ATOM 630 C CA . GLN A 1 80 ? -14.686 -5.500 26.079 1.00 47.25 80 GLN A CA 1
ATOM 631 C C . GLN A 1 80 ? -14.416 -5.865 24.618 1.00 47.25 80 GLN A C 1
ATOM 633 O O . GLN A 1 80 ? -13.312 -6.264 24.234 1.00 47.25 80 GLN A O 1
ATOM 638 N N . ALA A 1 81 ? -15.456 -5.747 23.790 1.00 54.06 81 ALA A N 1
ATOM 639 C CA . ALA A 1 81 ? -15.332 -5.938 22.355 1.00 54.06 81 ALA A CA 1
ATOM 640 C C . ALA A 1 81 ? -14.273 -4.968 21.818 1.00 54.06 81 ALA A C 1
ATOM 642 O O . ALA A 1 81 ? -14.326 -3.775 22.101 1.00 54.06 81 ALA A O 1
ATOM 643 N N . LEU A 1 82 ? -13.313 -5.471 21.041 1.00 59.75 82 LEU A N 1
ATOM 644 C CA . LEU A 1 82 ? -12.392 -4.619 20.298 1.00 59.75 82 LEU A CA 1
ATOM 645 C C . LEU A 1 82 ? -13.233 -3.813 19.294 1.00 59.75 82 LEU A C 1
ATOM 647 O O . LEU A 1 82 ? -13.657 -4.351 18.269 1.00 59.75 82 LEU A O 1
ATOM 651 N N . ILE A 1 83 ? -13.541 -2.557 19.622 1.00 61.03 83 ILE A N 1
ATOM 652 C CA . ILE A 1 83 ? -14.304 -1.659 18.752 1.00 61.03 83 ILE A CA 1
ATOM 653 C C . ILE A 1 83 ? -13.334 -1.152 17.684 1.00 61.03 83 ILE A C 1
ATOM 655 O O . ILE A 1 83 ? -12.582 -0.205 17.898 1.00 61.03 83 ILE A O 1
ATOM 659 N N . VAL A 1 84 ? -13.312 -1.845 16.548 1.00 74.38 84 VAL A N 1
ATOM 660 C CA . VAL A 1 84 ? -12.575 -1.436 15.348 1.00 74.38 84 VAL A CA 1
ATOM 661 C C . VAL A 1 84 ? -13.562 -0.793 14.389 1.00 74.38 84 VAL A C 1
ATOM 663 O O . VAL A 1 84 ? -14.596 -1.386 14.085 1.00 74.38 84 VAL A O 1
ATOM 666 N N . ASP A 1 85 ? -13.228 0.398 13.901 1.00 77.75 85 ASP A N 1
ATOM 667 C CA . ASP A 1 85 ? -13.963 1.026 12.808 1.00 77.75 85 ASP A CA 1
ATOM 668 C C . ASP A 1 85 ? -13.672 0.278 11.497 1.00 77.75 85 ASP A C 1
ATOM 670 O O . ASP A 1 85 ? -12.541 0.263 10.999 1.00 77.75 85 ASP A O 1
ATOM 674 N N . GLU A 1 86 ? -14.685 -0.403 10.964 1.00 79.06 86 GLU A N 1
ATOM 675 C CA . GLU A 1 86 ? -14.587 -1.167 9.716 1.00 79.06 86 GLU A CA 1
ATOM 676 C C . GLU A 1 86 ? -14.806 -0.312 8.469 1.00 79.06 86 GLU A C 1
ATOM 678 O O . GLU A 1 86 ? -14.454 -0.756 7.374 1.00 79.06 86 GLU A O 1
ATOM 683 N N . GLN A 1 87 ? -15.349 0.899 8.625 1.00 87.19 87 GLN A N 1
ATOM 684 C CA . GLN A 1 87 ? -15.712 1.786 7.522 1.00 87.19 87 GLN A CA 1
ATOM 685 C C . GLN A 1 87 ? -15.057 3.169 7.657 1.00 87.19 87 GLN A C 1
ATOM 687 O O . GLN A 1 87 ? -15.741 4.194 7.610 1.00 87.19 87 GLN A O 1
ATOM 692 N N . PRO A 1 88 ? -13.720 3.244 7.809 1.00 86.25 88 PRO A N 1
ATOM 693 C CA . PRO A 1 88 ? -13.062 4.527 7.956 1.00 86.25 88 PRO A CA 1
ATOM 694 C C . PRO A 1 88 ? -13.055 5.303 6.632 1.00 86.25 88 PRO A C 1
ATOM 696 O O . PRO A 1 88 ? -12.838 4.750 5.548 1.00 86.25 88 PRO A O 1
ATOM 699 N N . THR A 1 89 ? -13.181 6.625 6.724 1.00 87.81 89 THR A N 1
ATOM 700 C CA . THR A 1 89 ? -12.880 7.530 5.608 1.00 87.81 89 THR A CA 1
ATOM 701 C C . THR A 1 89 ? -11.385 7.840 5.601 1.00 87.81 89 THR A C 1
ATOM 703 O O . THR A 1 89 ? -10.836 8.407 6.550 1.00 87.81 89 THR A O 1
ATOM 706 N N . ILE A 1 90 ? -10.700 7.460 4.524 1.00 88.44 90 ILE A N 1
ATOM 707 C CA . ILE A 1 90 ? -9.241 7.550 4.409 1.00 88.44 90 ILE A CA 1
ATOM 708 C C . ILE A 1 90 ? -8.822 8.200 3.095 1.00 88.44 90 ILE A C 1
ATOM 710 O O . ILE A 1 90 ? -9.462 8.061 2.056 1.00 88.44 90 ILE A O 1
ATOM 714 N N . GLN A 1 91 ? -7.703 8.913 3.133 1.00 89.12 91 GLN A N 1
ATOM 715 C CA . GLN A 1 91 ? -7.024 9.405 1.948 1.00 89.12 91 GLN A CA 1
ATOM 716 C C . GLN A 1 91 ? -5.923 8.414 1.564 1.00 89.12 91 GLN A C 1
ATOM 718 O O . GLN A 1 91 ? -4.971 8.210 2.316 1.00 89.12 91 GLN A O 1
ATOM 723 N N . ILE A 1 92 ? -6.047 7.801 0.393 1.00 89.25 92 ILE A N 1
ATOM 724 C CA . ILE A 1 92 ? -5.085 6.843 -0.147 1.00 89.25 92 ILE A CA 1
ATOM 725 C C . ILE A 1 92 ? -4.239 7.480 -1.248 1.00 89.25 92 ILE A C 1
ATOM 727 O O . ILE A 1 92 ? -4.713 8.294 -2.038 1.00 89.25 92 ILE A O 1
ATOM 731 N N . CYS A 1 93 ? -2.980 7.073 -1.324 1.00 89.56 93 CYS A N 1
ATOM 732 C CA . CYS A 1 93 ? -2.134 7.237 -2.493 1.00 89.56 93 CYS A CA 1
ATOM 733 C C . CYS A 1 93 ? -1.940 5.857 -3.110 1.00 89.56 93 CYS A C 1
ATOM 735 O O . CYS A 1 93 ? -1.350 4.985 -2.469 1.00 89.56 93 CYS A O 1
ATOM 737 N N . TYR A 1 94 ? -2.438 5.641 -4.324 1.00 89.06 94 TYR A N 1
ATOM 738 C CA . TYR A 1 94 ? -2.303 4.362 -5.017 1.00 89.06 94 TYR A CA 1
ATOM 739 C C . TYR A 1 94 ? -1.578 4.522 -6.349 1.00 89.06 94 TYR A C 1
ATOM 741 O O . TYR A 1 94 ? -1.553 5.603 -6.939 1.00 89.06 94 TYR A O 1
ATOM 749 N N . ARG A 1 95 ? -0.969 3.435 -6.822 1.00 87.06 95 ARG A N 1
ATOM 750 C CA . ARG A 1 95 ? -0.423 3.351 -8.177 1.00 87.06 95 ARG A CA 1
ATOM 751 C C . ARG A 1 95 ? -1.520 2.912 -9.139 1.00 87.06 95 ARG A C 1
ATOM 753 O O . ARG A 1 95 ? -2.079 1.826 -8.995 1.00 87.06 95 ARG A O 1
ATOM 760 N N . ASP A 1 96 ? -1.815 3.768 -10.107 1.00 85.88 96 ASP A N 1
ATOM 761 C CA . ASP A 1 96 ? -2.732 3.470 -11.206 1.00 85.88 96 ASP A CA 1
ATOM 762 C C . ASP A 1 96 ? -2.156 2.375 -12.137 1.00 85.88 96 ASP A C 1
ATOM 764 O O . ASP A 1 96 ? -0.988 2.001 -12.018 1.00 85.88 96 ASP A O 1
ATOM 768 N N . ALA A 1 97 ? -2.947 1.870 -13.089 1.00 82.50 97 ALA A N 1
ATOM 769 C CA . ALA A 1 97 ? -2.541 0.884 -14.096 1.00 82.50 97 ALA A CA 1
ATOM 770 C C . ALA A 1 97 ? -1.289 1.309 -14.887 1.00 82.50 97 ALA A C 1
ATOM 772 O O . ALA A 1 97 ? -0.496 0.466 -15.295 1.00 82.50 97 ALA A O 1
ATOM 773 N N . TYR A 1 98 ? -1.072 2.617 -15.034 1.00 87.44 98 TYR A N 1
ATOM 774 C CA . TYR A 1 98 ? 0.105 3.204 -15.680 1.00 87.44 98 TYR A CA 1
ATOM 775 C C . TYR A 1 98 ? 1.283 3.454 -14.717 1.00 87.44 98 TYR A C 1
ATOM 777 O O . TYR A 1 98 ? 2.252 4.119 -15.075 1.00 87.44 98 TYR A O 1
ATOM 785 N N . GLY A 1 99 ? 1.199 2.995 -13.464 1.00 81.88 99 GLY A N 1
ATOM 786 C CA . GLY A 1 99 ? 2.244 3.142 -12.445 1.00 81.88 99 GLY A CA 1
ATOM 787 C C . GLY A 1 99 ? 2.352 4.537 -11.815 1.00 81.88 99 GLY A C 1
ATOM 788 O O . GLY A 1 99 ? 3.207 4.754 -10.950 1.00 81.88 99 GLY A O 1
ATOM 789 N N . LYS A 1 100 ? 1.488 5.480 -12.211 1.00 87.75 100 LYS A N 1
ATOM 790 C CA . LYS A 1 100 ? 1.433 6.844 -11.670 1.00 87.75 100 LYS A CA 1
ATOM 791 C C . LYS A 1 100 ? 0.813 6.842 -10.272 1.00 87.75 100 LYS A C 1
ATOM 793 O O . LYS A 1 100 ? -0.210 6.203 -10.051 1.00 87.75 100 LYS A O 1
ATOM 798 N N . ALA A 1 101 ? 1.417 7.585 -9.347 1.00 88.94 101 ALA A N 1
ATOM 799 C CA . ALA A 1 101 ? 0.859 7.797 -8.015 1.00 88.94 101 ALA A CA 1
ATOM 800 C C . ALA A 1 101 ? -0.319 8.784 -8.075 1.00 88.94 101 ALA A C 1
ATOM 802 O O . ALA A 1 101 ? -0.172 9.902 -8.577 1.00 88.94 101 ALA A O 1
ATOM 803 N N . VAL A 1 102 ? -1.474 8.366 -7.561 1.00 87.19 102 VAL A N 1
ATOM 804 C CA . VAL A 1 102 ? -2.717 9.139 -7.531 1.00 87.19 102 VAL A CA 1
ATOM 805 C C . VAL A 1 102 ? -3.218 9.221 -6.093 1.00 87.19 102 VAL A C 1
ATOM 807 O O . VAL A 1 102 ? -3.400 8.199 -5.434 1.00 87.19 102 VAL A O 1
ATOM 810 N N . TYR A 1 103 ? -3.448 10.445 -5.615 1.00 88.75 103 TYR A N 1
ATOM 811 C CA . TYR A 1 103 ? -4.037 10.711 -4.303 1.00 88.75 103 TYR A CA 1
ATOM 812 C C . TYR A 1 103 ? -5.556 10.781 -4.408 1.00 88.75 103 TYR A C 1
ATOM 814 O O . TYR A 1 103 ? -6.085 11.430 -5.311 1.00 88.75 103 TYR A O 1
ATOM 822 N N . ARG A 1 104 ? -6.257 10.144 -3.472 1.00 85.75 104 ARG A N 1
ATOM 823 C CA . ARG A 1 104 ? -7.714 10.062 -3.490 1.00 85.75 104 ARG A CA 1
ATOM 824 C C . ARG A 1 104 ? -8.297 9.902 -2.097 1.00 85.75 104 ARG A C 1
ATOM 826 O O . ARG A 1 104 ? -7.737 9.197 -1.268 1.00 85.75 104 ARG A O 1
ATOM 833 N N . LEU A 1 105 ? -9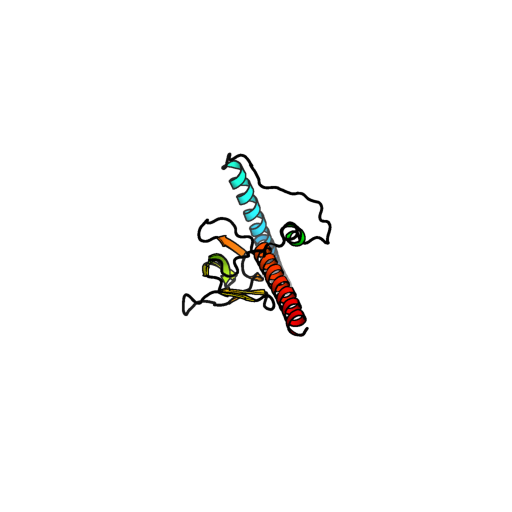.436 10.540 -1.862 1.00 88.75 105 LEU A N 1
ATOM 834 C CA . LEU A 1 105 ? -10.259 10.317 -0.680 1.00 88.75 105 LEU A CA 1
ATOM 835 C C . LEU A 1 105 ? -11.246 9.183 -0.972 1.00 88.75 105 LEU A C 1
ATOM 837 O O . LEU A 1 105 ? -11.987 9.270 -1.950 1.00 88.75 105 LEU A O 1
ATOM 841 N N . ILE A 1 106 ? -11.253 8.145 -0.142 1.00 88.69 106 ILE A N 1
ATOM 842 C CA . ILE A 1 106 ? -12.185 7.023 -0.248 1.00 88.69 106 ILE A CA 1
ATOM 843 C C . ILE A 1 106 ? -12.889 6.786 1.089 1.00 88.69 106 ILE A C 1
ATOM 845 O O . ILE A 1 106 ? -12.298 6.928 2.160 1.00 88.69 106 ILE A O 1
ATOM 849 N N . GLU A 1 107 ? -14.160 6.413 1.013 1.00 89.69 107 GLU A N 1
ATOM 850 C CA . GLU A 1 107 ? -14.920 5.868 2.137 1.00 89.69 107 GLU A CA 1
ATOM 851 C C . GLU A 1 107 ? -14.877 4.345 2.001 1.00 89.69 107 GLU A C 1
ATOM 853 O O . GLU A 1 107 ? -15.265 3.807 0.959 1.00 89.69 107 GLU A O 1
ATOM 858 N N . VAL A 1 108 ? -14.328 3.653 3.000 1.00 88.31 108 VAL A N 1
ATOM 859 C CA . VAL A 1 108 ? -14.221 2.192 2.968 1.00 88.31 108 VAL A CA 1
ATOM 860 C C . VAL A 1 108 ? -15.598 1.589 3.222 1.00 88.31 108 VAL A C 1
ATOM 862 O O . VAL A 1 108 ? -16.202 1.822 4.259 1.00 88.31 108 VAL A O 1
ATOM 865 N N . GLU A 1 109 ? -16.087 0.793 2.276 1.00 88.06 109 GLU A N 1
ATOM 866 C CA . GLU A 1 109 ? -17.338 0.043 2.416 1.00 88.06 109 GLU A CA 1
ATOM 867 C C . GLU A 1 109 ? -17.065 -1.310 3.082 1.00 88.06 109 GLU A C 1
ATOM 869 O O . GLU A 1 109 ? -17.729 -1.691 4.049 1.00 88.06 109 GLU A O 1
ATOM 874 N N . GLN A 1 110 ? -16.057 -2.026 2.575 1.00 87.94 110 GLN A N 1
ATOM 875 C CA . GLN A 1 110 ? -15.694 -3.350 3.060 1.00 87.94 110 GLN A CA 1
ATOM 876 C C . GLN A 1 110 ? -14.214 -3.658 2.813 1.00 87.94 110 GLN A C 1
ATOM 878 O O . GLN A 1 110 ? -13.660 -3.370 1.753 1.00 87.94 110 GLN A O 1
ATOM 883 N N . LEU A 1 111 ? -13.586 -4.331 3.777 1.00 88.12 111 LEU A N 1
ATOM 884 C CA . LEU A 1 111 ? -12.309 -5.011 3.575 1.00 88.12 111 LEU A CA 1
ATOM 885 C C . LEU A 1 111 ? -12.526 -6.452 3.093 1.00 88.12 111 LEU A C 1
ATOM 887 O O . LEU A 1 111 ? -13.106 -7.268 3.825 1.00 88.12 111 LEU A O 1
ATOM 891 N N . ASP A 1 112 ? -12.017 -6.770 1.902 1.00 86.75 112 ASP A N 1
ATOM 892 C CA . ASP A 1 112 ? -11.926 -8.136 1.388 1.00 86.75 112 ASP A CA 1
ATOM 893 C C . ASP A 1 112 ? -10.567 -8.739 1.773 1.00 86.75 112 ASP A C 1
ATOM 895 O O . ASP A 1 112 ? -9.515 -8.407 1.218 1.00 86.75 112 ASP A O 1
ATOM 899 N N . LEU A 1 113 ? -10.602 -9.636 2.760 1.00 83.12 113 LEU A N 1
ATOM 900 C CA . LEU A 1 113 ? -9.419 -10.330 3.269 1.00 83.12 113 LEU A CA 1
ATOM 901 C C . LEU A 1 113 ? -8.895 -11.388 2.287 1.00 83.12 113 LEU A C 1
ATOM 903 O O . LEU A 1 113 ? -7.703 -11.687 2.323 1.00 83.12 113 LEU A O 1
ATOM 907 N N . HIS A 1 114 ? -9.751 -11.937 1.420 1.00 82.56 114 HIS A N 1
ATOM 908 C CA . HIS A 1 114 ? -9.368 -12.969 0.454 1.00 82.56 114 HIS A CA 1
ATOM 909 C C . HIS A 1 114 ? -8.636 -12.356 -0.733 1.00 82.56 114 HIS A C 1
ATOM 911 O O . HIS A 1 114 ? -7.581 -12.840 -1.131 1.00 82.56 114 HIS A O 1
ATOM 917 N N . ARG A 1 115 ? -9.177 -11.260 -1.276 1.00 82.44 115 ARG A N 1
ATOM 918 C CA . ARG A 1 115 ? -8.564 -10.536 -2.399 1.00 82.44 115 ARG A CA 1
ATOM 919 C C . ARG A 1 115 ? -7.487 -9.545 -1.974 1.00 82.44 115 ARG A C 1
ATOM 921 O O . ARG A 1 115 ? -6.883 -8.923 -2.842 1.00 82.44 115 ARG A O 1
ATOM 928 N N . GLN A 1 116 ? -7.270 -9.379 -0.666 1.00 87.31 116 GLN A N 1
ATOM 929 C CA . GLN A 1 116 ? -6.379 -8.363 -0.103 1.00 87.31 116 GLN A CA 1
ATOM 930 C C . GLN A 1 116 ? -6.666 -6.985 -0.715 1.00 87.31 116 GLN A C 1
ATOM 932 O O . GLN A 1 116 ? -5.772 -6.298 -1.212 1.00 87.31 116 GLN A O 1
ATOM 937 N N . ALA A 1 117 ? -7.943 -6.602 -0.722 1.00 88.81 117 ALA A N 1
ATOM 938 C CA . ALA A 1 117 ? -8.412 -5.399 -1.391 1.00 88.81 117 ALA A CA 1
ATOM 939 C C . ALA A 1 117 ? -9.433 -4.640 -0.543 1.00 88.81 117 ALA A C 1
ATOM 941 O O . ALA A 1 117 ? -10.226 -5.219 0.200 1.00 88.81 117 ALA A O 1
ATOM 942 N N . ILE A 1 118 ? -9.411 -3.321 -0.681 1.00 88.50 118 ILE A N 1
ATOM 943 C CA . ILE A 1 118 ? -10.368 -2.408 -0.072 1.00 88.50 118 ILE A CA 1
ATOM 944 C C . ILE A 1 118 ? -11.456 -2.132 -1.098 1.00 88.50 118 ILE A C 1
ATOM 946 O O . ILE A 1 118 ? -11.174 -1.662 -2.201 1.00 88.50 118 ILE A O 1
ATOM 950 N N . VAL A 1 119 ? -12.697 -2.412 -0.727 1.00 89.50 119 VAL A N 1
ATOM 951 C CA . VAL A 1 119 ? -13.868 -1.988 -1.482 1.00 89.50 119 VAL A CA 1
ATOM 952 C C . VAL A 1 119 ? -14.250 -0.612 -0.965 1.00 89.50 119 VAL A C 1
ATOM 954 O O . VAL A 1 119 ? -14.596 -0.448 0.205 1.00 89.50 119 VAL A O 1
ATOM 957 N N . ALA A 1 120 ? -14.128 0.385 -1.829 1.00 88.88 120 ALA A N 1
ATOM 958 C CA . ALA A 1 120 ? -14.567 1.735 -1.546 1.00 88.88 120 ALA A CA 1
ATOM 959 C C . ALA A 1 120 ? -16.023 1.912 -1.972 1.00 88.88 120 ALA A C 1
ATOM 961 O O . ALA A 1 120 ? -16.480 1.347 -2.970 1.00 88.88 120 ALA A O 1
ATOM 962 N N . LYS A 1 121 ? -16.731 2.774 -1.254 1.00 84.44 121 LYS A N 1
ATOM 963 C CA . LYS A 1 121 ? -18.046 3.248 -1.661 1.00 84.44 121 LYS A CA 1
ATOM 964 C C . LYS A 1 121 ? -17.892 4.058 -2.949 1.00 84.44 121 LYS A C 1
ATOM 966 O O . LYS A 1 121 ? -17.099 5.000 -3.015 1.00 84.44 121 LYS A O 1
ATOM 971 N N . GLY A 1 122 ? -18.608 3.660 -3.998 1.00 72.44 122 GLY A N 1
ATOM 972 C CA . GLY A 1 122 ? -18.513 4.303 -5.308 1.00 72.44 122 GLY A CA 1
ATOM 973 C C . GLY A 1 122 ? -18.975 5.758 -5.241 1.00 72.44 122 GLY A C 1
ATOM 974 O O . GLY A 1 122 ? -20.166 6.011 -5.110 1.00 72.44 122 GLY A O 1
ATOM 975 N N . ASN A 1 123 ? -18.041 6.706 -5.330 1.00 63.09 123 ASN A N 1
ATOM 976 C CA . ASN A 1 123 ? -18.343 8.144 -5.336 1.00 63.09 123 ASN A CA 1
ATOM 977 C C . ASN A 1 123 ? -18.368 8.731 -6.768 1.00 63.09 123 ASN A C 1
ATOM 979 O O . ASN A 1 123 ? -18.868 9.825 -6.997 1.00 63.09 123 ASN A O 1
ATOM 983 N N . SER A 1 124 ? -17.834 8.011 -7.763 1.00 66.31 124 SER A N 1
ATOM 984 C CA . SER A 1 124 ? -17.797 8.453 -9.164 1.00 66.31 124 SER A CA 1
ATOM 985 C C . SER A 1 124 ? -17.854 7.267 -10.129 1.00 66.31 124 SER A C 1
ATOM 987 O O . SER A 1 124 ? -17.320 6.202 -9.829 1.00 66.31 124 SER A O 1
ATOM 989 N N . LEU A 1 125 ? -18.480 7.451 -11.298 1.00 64.25 125 LEU A N 1
ATOM 990 C CA . LEU A 1 125 ? -18.664 6.408 -12.321 1.00 64.25 125 LEU A CA 1
ATOM 991 C C . L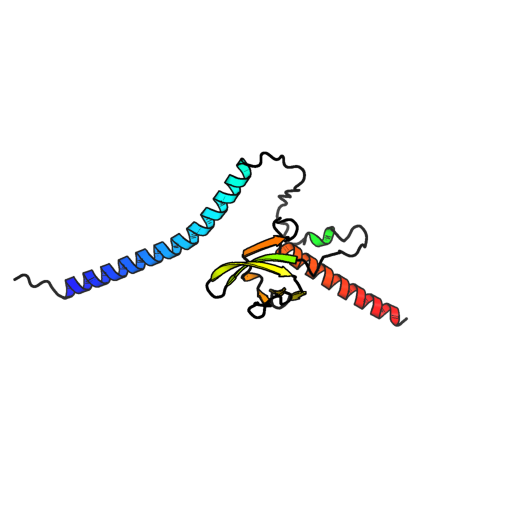EU A 1 125 ? -17.335 5.911 -12.926 1.00 64.25 125 LEU A C 1
ATOM 993 O O . LEU A 1 125 ? -17.246 4.781 -13.392 1.00 64.25 125 LEU A O 1
ATOM 997 N N . TYR A 1 126 ? -16.303 6.760 -12.899 1.00 67.94 126 TYR A N 1
ATOM 998 C CA . TYR A 1 126 ? -14.939 6.462 -13.373 1.00 67.94 126 TYR A CA 1
ATOM 999 C C . TYR A 1 126 ? -13.996 6.005 -12.237 1.00 67.94 126 TYR A C 1
ATOM 1001 O O . TYR A 1 126 ? -12.821 5.717 -12.453 1.00 67.94 126 TYR A O 1
ATOM 1009 N N . ASP A 1 127 ? -14.588 5.902 -11.048 1.00 69.44 127 ASP A N 1
ATOM 1010 C CA . ASP A 1 127 ? -14.227 5.157 -9.852 1.00 69.44 127 ASP A CA 1
ATOM 1011 C C . ASP A 1 127 ? -13.645 3.741 -9.938 1.00 69.44 127 ASP A C 1
ATOM 1013 O O . ASP A 1 127 ? -14.480 2.838 -10.062 1.00 69.44 127 ASP A O 1
ATOM 1017 N N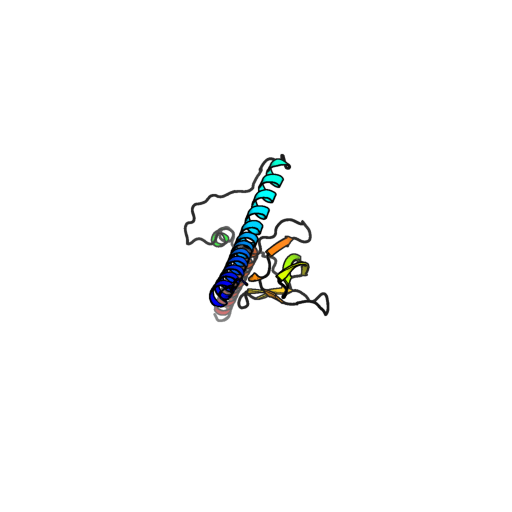 . PRO A 1 128 ? -12.345 3.409 -9.760 1.00 73.25 128 PRO A N 1
ATOM 1018 C CA . PRO A 1 128 ? -12.052 2.042 -9.357 1.00 73.25 128 PRO A CA 1
ATOM 1019 C C . PRO A 1 128 ? -12.682 1.827 -7.977 1.00 73.25 128 PRO A C 1
ATOM 1021 O O . PRO A 1 128 ? -12.291 2.443 -6.993 1.00 73.25 128 PRO A O 1
ATOM 1024 N N . ARG A 1 129 ? -13.702 0.968 -7.910 1.00 86.19 129 ARG A N 1
ATOM 1025 C CA . ARG A 1 129 ? -14.398 0.639 -6.656 1.00 86.19 129 ARG A CA 1
ATOM 1026 C C . ARG A 1 129 ? -13.552 -0.255 -5.746 1.00 86.19 129 ARG A C 1
ATOM 1028 O O . ARG A 1 129 ? -13.794 -0.338 -4.549 1.00 86.19 129 ARG A O 1
ATOM 1035 N N . ILE A 1 130 ? -12.570 -0.942 -6.324 1.00 88.38 130 ILE A N 1
ATOM 1036 C CA . ILE A 1 130 ? -11.734 -1.929 -5.648 1.00 88.38 130 ILE A CA 1
ATOM 1037 C C . ILE A 1 130 ? -10.281 -1.471 -5.723 1.00 88.38 130 ILE A C 1
ATOM 1039 O O . ILE A 1 130 ? -9.739 -1.273 -6.811 1.00 88.38 130 ILE A O 1
ATOM 1043 N N . PHE A 1 131 ? -9.646 -1.355 -4.561 1.00 88.56 131 PHE A N 1
ATOM 1044 C CA . PHE A 1 131 ? -8.254 -0.955 -4.407 1.00 88.56 131 PHE A CA 1
ATOM 1045 C C . PHE A 1 131 ? -7.442 -2.109 -3.805 1.00 88.56 131 PHE A C 1
ATOM 1047 O O . PHE A 1 131 ? -7.573 -2.381 -2.609 1.00 88.56 131 PHE A O 1
ATOM 1054 N N . PRO A 1 132 ? -6.598 -2.798 -4.592 1.00 88.88 132 PRO A N 1
ATOM 1055 C CA . PRO A 1 132 ? -5.693 -3.816 -4.065 1.00 88.88 132 PRO A CA 1
ATOM 1056 C C . PRO A 1 132 ? -4.699 -3.200 -3.076 1.00 88.88 132 PRO A C 1
ATOM 1058 O O . PRO A 1 132 ? -4.083 -2.176 -3.382 1.00 88.88 132 PRO A O 1
ATOM 1061 N N . LEU A 1 133 ? -4.504 -3.837 -1.918 1.00 86.81 133 LEU A N 1
ATOM 1062 C CA . LEU A 1 133 ? -3.608 -3.351 -0.860 1.00 86.81 133 LEU A CA 1
ATOM 1063 C C . LEU A 1 133 ? -2.166 -3.178 -1.364 1.00 86.81 133 LEU A C 1
ATOM 1065 O O . LEU A 1 133 ? -1.504 -2.210 -1.010 1.00 86.81 133 LEU A O 1
ATOM 1069 N N . GLU A 1 134 ? -1.712 -4.059 -2.258 1.00 86.25 134 GLU A N 1
ATOM 1070 C CA . GLU A 1 134 ? -0.381 -4.015 -2.886 1.00 86.25 134 GLU A CA 1
ATOM 1071 C C . GLU A 1 134 ? -0.110 -2.734 -3.699 1.00 86.25 134 GLU A C 1
ATOM 1073 O O . GLU A 1 134 ? 1.040 -2.329 -3.871 1.00 86.25 134 GLU A O 1
ATOM 1078 N N . ARG A 1 135 ? -1.162 -2.080 -4.212 1.00 84.75 135 ARG A N 1
ATOM 1079 C CA . ARG A 1 135 ? -1.039 -0.866 -5.034 1.00 84.75 135 ARG A CA 1
ATOM 1080 C C . ARG A 1 135 ? -1.081 0.404 -4.200 1.00 84.75 135 ARG A C 1
ATOM 1082 O O . ARG A 1 135 ? -0.796 1.479 -4.731 1.00 84.75 135 ARG A O 1
ATOM 1089 N N . ILE A 1 136 ? -1.442 0.299 -2.924 1.00 87.25 136 ILE A N 1
ATOM 1090 C CA . ILE A 1 136 ? -1.544 1.428 -2.008 1.00 87.25 136 ILE A CA 1
ATOM 1091 C C . ILE A 1 136 ? -0.155 1.712 -1.437 1.00 87.25 136 ILE A C 1
ATOM 1093 O O . ILE A 1 136 ? 0.462 0.881 -0.780 1.00 87.25 136 ILE A O 1
ATOM 1097 N N . VAL A 1 137 ? 0.347 2.910 -1.712 1.00 86.69 137 VAL A N 1
ATOM 1098 C CA . VAL A 1 137 ? 1.680 3.362 -1.300 1.00 86.69 137 VAL A CA 1
ATOM 1099 C C . VAL A 1 137 ? 1.626 4.045 0.061 1.00 86.69 137 VAL A C 1
ATOM 1101 O O . VAL A 1 137 ? 2.529 3.889 0.877 1.00 86.69 137 VAL A O 1
ATOM 1104 N N . GLU A 1 138 ? 0.581 4.833 0.296 1.00 87.19 138 GLU A N 1
ATOM 1105 C CA . GLU A 1 138 ? 0.434 5.629 1.508 1.00 87.19 138 GLU A CA 1
ATOM 1106 C C . GLU A 1 138 ? -1.044 5.769 1.858 1.00 87.19 138 GLU A C 1
ATOM 1108 O O . GLU A 1 138 ? -1.886 5.908 0.969 1.00 87.19 138 GLU A O 1
ATOM 1113 N N . VAL A 1 139 ? -1.352 5.760 3.153 1.00 87.50 139 VAL A N 1
ATOM 1114 C CA . VAL A 1 139 ? -2.700 6.014 3.661 1.00 87.50 139 VAL A CA 1
ATOM 1115 C C . VAL A 1 139 ? -2.631 7.059 4.759 1.00 87.50 139 VAL A C 1
ATOM 1117 O O . VAL A 1 139 ? -1.731 7.054 5.602 1.00 87.50 139 VAL A O 1
ATOM 1120 N N . ARG A 1 140 ? -3.593 7.973 4.743 1.00 85.50 140 ARG A N 1
ATOM 1121 C CA . ARG A 1 140 ? -3.769 9.028 5.733 1.00 85.50 140 ARG A CA 1
ATOM 1122 C C . ARG A 1 140 ? -5.214 9.063 6.182 1.00 85.50 140 ARG A C 1
ATOM 1124 O O . ARG A 1 140 ? -6.126 8.776 5.413 1.00 85.50 140 ARG A O 1
ATOM 1131 N N . ASN A 1 141 ? -5.427 9.427 7.433 1.00 82.06 141 ASN A N 1
ATOM 1132 C CA . ASN A 1 141 ? -6.768 9.669 7.935 1.00 82.06 141 ASN A CA 1
ATOM 1133 C C . ASN A 1 141 ? -7.286 10.988 7.336 1.00 82.06 141 ASN A C 1
ATOM 1135 O O . ASN A 1 141 ? -6.571 11.990 7.363 1.00 82.06 141 ASN A O 1
ATOM 1139 N N . SER A 1 142 ? -8.499 10.993 6.782 1.00 83.12 142 SER A N 1
ATOM 1140 C CA . SER A 1 142 ? -9.034 12.173 6.093 1.00 83.12 142 SER A CA 1
ATOM 1141 C C . SER A 1 142 ? -9.313 13.349 7.029 1.00 83.12 142 SER A C 1
ATOM 1143 O O . SER A 1 142 ? -9.127 14.497 6.640 1.00 83.12 142 SER A O 1
ATOM 1145 N N . ALA A 1 143 ? -9.734 13.064 8.262 1.00 75.62 143 ALA A N 1
ATOM 1146 C CA . ALA A 1 143 ? -10.098 14.073 9.246 1.00 75.62 143 ALA A CA 1
ATOM 1147 C C . ALA A 1 143 ? -8.864 14.712 9.894 1.00 75.62 143 ALA A C 1
ATOM 1149 O O . ALA A 1 143 ? -8.850 15.908 10.166 1.00 75.62 143 ALA A O 1
ATOM 1150 N N . THR A 1 144 ? -7.817 13.921 10.146 1.00 77.06 144 THR A N 1
ATOM 1151 C CA . THR A 1 144 ? -6.632 14.382 10.895 1.00 77.06 144 THR A CA 1
ATOM 1152 C C . THR A 1 144 ? -5.390 14.604 10.036 1.00 77.06 144 THR A C 1
ATOM 1154 O O . THR A 1 144 ? -4.418 15.186 10.513 1.00 77.06 144 THR A O 1
ATOM 1157 N N . GLY A 1 145 ? -5.356 14.093 8.802 1.00 74.81 145 GLY A N 1
ATOM 1158 C CA . GLY A 1 145 ? -4.181 14.121 7.920 1.00 74.81 145 GLY A CA 1
ATOM 1159 C C . GLY A 1 145 ? -2.995 13.267 8.399 1.00 74.81 145 GLY A C 1
ATOM 1160 O O . GLY A 1 145 ? -1.963 13.194 7.716 1.00 74.81 145 GLY A O 1
ATOM 1161 N N . LYS A 1 146 ? -3.123 12.612 9.563 1.00 79.62 146 LYS A N 1
ATOM 1162 C CA . LYS A 1 146 ? -2.091 11.757 10.155 1.00 79.62 146 LYS A CA 1
ATOM 1163 C C . LYS A 1 146 ? -1.901 10.482 9.324 1.00 79.62 146 LYS A C 1
ATOM 1165 O O . LYS A 1 146 ? -2.864 10.017 8.708 1.00 79.62 146 LYS A O 1
ATOM 1170 N N . PRO A 1 147 ? -0.686 9.899 9.310 1.00 79.56 147 PRO A N 1
ATOM 1171 C CA . PRO A 1 147 ? -0.454 8.599 8.692 1.00 79.56 147 PRO A CA 1
ATOM 1172 C C . PRO A 1 147 ? -1.398 7.559 9.294 1.00 79.56 147 PRO A C 1
ATOM 1174 O O . PRO A 1 147 ? -1.516 7.456 10.514 1.00 79.56 147 PRO A O 1
ATOM 1177 N N . PHE A 1 148 ? -2.074 6.808 8.436 1.00 82.38 148 PHE A N 1
ATOM 1178 C CA . PHE A 1 148 ? -2.958 5.725 8.833 1.00 82.38 148 PHE A CA 1
ATOM 1179 C C . PHE A 1 148 ? -2.252 4.404 8.538 1.00 82.38 148 PHE A C 1
ATOM 1181 O O . PHE A 1 148 ? -1.878 4.133 7.396 1.00 82.38 148 PHE A O 1
ATOM 1188 N N . ASN A 1 149 ? -2.026 3.590 9.568 1.00 83.44 149 ASN A N 1
ATOM 1189 C CA . ASN A 1 149 ? -1.352 2.311 9.391 1.00 83.44 149 ASN A CA 1
ATOM 1190 C C . ASN A 1 149 ? -2.345 1.258 8.884 1.00 83.44 149 ASN A C 1
ATOM 1192 O O . ASN A 1 149 ? -3.088 0.652 9.654 1.00 83.44 149 ASN A O 1
ATOM 1196 N N . LEU A 1 150 ? -2.330 1.052 7.567 1.00 82.38 150 LEU A N 1
ATOM 1197 C CA . LEU A 1 150 ? -3.215 0.116 6.885 1.00 82.38 150 LEU A CA 1
ATOM 1198 C C . LEU A 1 150 ? -3.028 -1.329 7.360 1.00 82.38 150 LEU A C 1
ATOM 1200 O O . LEU A 1 150 ? -4.012 -2.041 7.521 1.00 82.38 150 LEU A O 1
ATOM 1204 N N . GLY A 1 151 ? -1.786 -1.751 7.618 1.00 80.69 151 GLY A N 1
ATOM 1205 C CA . GLY A 1 151 ? -1.483 -3.109 8.077 1.00 80.69 151 GLY A CA 1
ATOM 1206 C C . GLY A 1 151 ? -2.087 -3.393 9.449 1.00 80.69 151 GLY A C 1
ATOM 1207 O O . GLY A 1 151 ? -2.796 -4.381 9.617 1.00 80.69 151 GLY A O 1
ATOM 1208 N N . LEU A 1 152 ? -1.897 -2.468 10.396 1.00 79.75 152 LEU A N 1
ATOM 1209 C CA . LEU A 1 152 ? -2.488 -2.576 11.732 1.00 79.75 152 LEU A CA 1
ATOM 1210 C C . LEU A 1 152 ? -4.018 -2.603 11.688 1.00 79.75 152 LEU A C 1
ATOM 1212 O O . LEU A 1 152 ? -4.634 -3.379 12.410 1.00 79.75 152 LEU A O 1
ATOM 1216 N N . TRP A 1 153 ? -4.634 -1.790 10.828 1.00 84.12 153 TRP A N 1
ATOM 1217 C CA . TRP A 1 153 ? -6.085 -1.804 10.659 1.00 84.12 153 TRP A CA 1
ATOM 1218 C C . TRP A 1 153 ? -6.588 -3.127 10.059 1.00 84.12 153 TRP A C 1
ATOM 1220 O O . TRP A 1 153 ? -7.540 -3.702 10.581 1.00 84.12 153 TRP A O 1
ATOM 1230 N N . VAL A 1 154 ? -5.925 -3.669 9.028 1.00 84.25 154 VAL A N 1
ATOM 1231 C CA . VAL A 1 154 ? -6.276 -4.978 8.439 1.00 84.25 154 VAL A CA 1
ATOM 1232 C C . VAL A 1 154 ? -6.200 -6.096 9.483 1.00 84.25 154 VAL A C 1
ATOM 1234 O O . VAL A 1 154 ? -7.095 -6.942 9.550 1.00 84.25 154 VAL A O 1
ATOM 1237 N N . GLU A 1 155 ? -5.158 -6.101 10.316 1.00 80.94 155 GLU A N 1
ATOM 1238 C CA . GLU A 1 155 ? -5.024 -7.062 11.414 1.00 80.94 155 GLU A CA 1
ATOM 1239 C C . GLU A 1 155 ? -6.118 -6.891 12.467 1.00 80.94 155 GLU A C 1
ATOM 1241 O O . GLU A 1 155 ? -6.737 -7.878 12.868 1.00 80.94 155 GLU A O 1
ATOM 1246 N N . ALA A 1 156 ? -6.409 -5.652 12.865 1.00 79.38 156 ALA A N 1
ATOM 1247 C CA . ALA A 1 156 ? -7.465 -5.353 13.823 1.00 79.38 156 ALA A CA 1
ATOM 1248 C C . ALA A 1 156 ? -8.836 -5.833 13.314 1.00 79.38 156 ALA A C 1
ATOM 1250 O O . ALA A 1 156 ? -9.563 -6.504 14.049 1.00 79.38 156 ALA A O 1
ATOM 1251 N N . VAL A 1 157 ? -9.162 -5.590 12.038 1.00 81.88 157 VAL A N 1
ATOM 1252 C CA . VAL A 1 157 ? -10.398 -6.084 11.403 1.00 81.88 157 VAL A CA 1
ATOM 1253 C C . VAL A 1 157 ? -10.419 -7.614 11.350 1.00 81.88 157 VAL A C 1
ATOM 1255 O O . VAL A 1 157 ? -11.447 -8.228 11.641 1.00 81.88 157 VAL A O 1
ATOM 1258 N N . ARG A 1 158 ? -9.292 -8.262 11.026 1.00 84.19 158 ARG A N 1
ATOM 1259 C CA . ARG A 1 158 ? -9.188 -9.731 11.010 1.00 84.19 158 ARG A CA 1
ATOM 1260 C C . ARG A 1 158 ? -9.468 -10.328 12.391 1.00 84.19 158 ARG A C 1
ATOM 1262 O O . ARG A 1 158 ? -10.250 -11.272 12.496 1.00 84.19 158 ARG A O 1
ATOM 1269 N N . VAL A 1 159 ? -8.861 -9.772 13.440 1.00 81.88 159 VAL A N 1
ATOM 1270 C CA . VAL A 1 159 ? -9.070 -10.216 14.827 1.00 81.88 159 VAL A CA 1
ATOM 1271 C C . VAL A 1 159 ? -10.514 -9.969 15.263 1.00 81.88 159 VAL A C 1
ATOM 1273 O O . VAL A 1 159 ? -11.134 -10.864 15.837 1.00 81.88 159 VAL A O 1
ATOM 1276 N N . ALA A 1 160 ? -11.078 -8.801 14.948 1.00 79.50 160 ALA A N 1
ATOM 1277 C CA . ALA A 1 160 ? -12.460 -8.468 15.280 1.00 79.50 160 ALA A CA 1
ATOM 1278 C C . ALA A 1 160 ? -13.460 -9.437 14.625 1.00 79.50 160 ALA A C 1
ATOM 1280 O O . ALA A 1 160 ? -14.346 -9.954 15.305 1.00 79.50 160 ALA A O 1
ATOM 1281 N N . ARG A 1 161 ? -13.290 -9.750 13.332 1.00 82.25 161 ARG A N 1
ATOM 1282 C CA . ARG A 1 161 ? -14.153 -10.706 12.616 1.00 82.25 161 ARG A CA 1
ATOM 1283 C C . ARG A 1 161 ? -14.042 -12.124 13.173 1.00 82.25 161 ARG A C 1
ATOM 1285 O O . ARG A 1 161 ? -15.070 -12.764 13.372 1.00 82.25 161 ARG A O 1
ATOM 1292 N N . ARG A 1 162 ? -12.825 -12.588 13.485 1.00 82.06 162 ARG A N 1
ATOM 1293 C CA . ARG A 1 162 ? -12.604 -13.910 14.095 1.00 82.06 162 ARG A CA 1
ATOM 1294 C C . ARG A 1 162 ? -13.320 -14.041 15.442 1.00 82.06 162 ARG A C 1
ATOM 1296 O O . ARG A 1 162 ? -14.041 -15.008 15.652 1.00 82.06 162 ARG A O 1
ATOM 1303 N N . ARG A 1 163 ? -13.194 -13.036 16.315 1.00 77.88 163 ARG A N 1
ATOM 1304 C CA . ARG A 1 163 ? -13.862 -13.035 17.629 1.00 77.88 163 ARG A CA 1
ATOM 1305 C C . ARG A 1 163 ? -15.387 -13.008 17.522 1.00 77.88 163 ARG A C 1
ATOM 1307 O O . ARG A 1 163 ? -16.064 -13.578 18.371 1.00 77.88 163 ARG A O 1
ATOM 1314 N N . ARG A 1 164 ? -15.947 -12.337 16.507 1.00 76.62 164 ARG A N 1
ATOM 1315 C CA . ARG A 1 164 ? -17.401 -12.358 16.277 1.00 76.62 164 ARG A CA 1
ATOM 1316 C C . ARG A 1 164 ? -17.891 -13.744 15.874 1.00 76.62 164 ARG A C 1
ATOM 1318 O O . ARG A 1 164 ? -18.906 -14.161 16.411 1.00 76.62 164 ARG A O 1
ATOM 1325 N N . ALA A 1 165 ? -17.159 -14.452 15.013 1.00 76.69 165 ALA A N 1
ATOM 1326 C CA . ALA A 1 165 ? -17.494 -15.830 14.651 1.00 76.69 165 ALA A CA 1
ATOM 1327 C C . ALA A 1 165 ? -17.498 -16.748 15.887 1.00 76.69 165 ALA A C 1
ATOM 1329 O O . ALA A 1 165 ? -18.509 -17.379 16.170 1.00 76.69 165 ALA A O 1
ATOM 1330 N N . GLU A 1 166 ? -16.435 -16.701 16.699 1.00 77.06 166 GLU A N 1
ATOM 1331 C CA . GLU A 1 166 ? -16.326 -17.486 17.942 1.00 77.06 166 GLU A CA 1
ATOM 1332 C C . GLU A 1 166 ? -17.478 -17.189 18.928 1.00 77.06 166 GLU A C 1
ATOM 1334 O O . GLU A 1 166 ? -18.000 -18.091 19.581 1.00 77.06 166 GLU A O 1
ATOM 1339 N N . ARG A 1 167 ? -17.926 -15.927 19.018 1.00 72.06 167 ARG A N 1
ATOM 1340 C CA . ARG A 1 167 ? -19.065 -15.538 19.867 1.00 72.06 167 ARG A CA 1
ATOM 1341 C C . ARG A 1 167 ? -20.406 -16.045 19.332 1.00 72.06 167 ARG A C 1
ATOM 1343 O O . ARG A 1 167 ? -21.264 -16.415 20.130 1.00 72.06 167 ARG A O 1
ATOM 1350 N N . THR A 1 168 ? -20.603 -16.031 18.016 1.00 72.31 168 THR A N 1
ATOM 1351 C CA . THR A 1 168 ? -21.820 -16.554 17.381 1.00 72.31 168 THR A CA 1
ATOM 1352 C C . THR A 1 168 ? -21.924 -18.069 17.555 1.00 72.31 168 THR A C 1
ATOM 1354 O O . THR A 1 168 ? -23.004 -18.560 17.879 1.00 72.31 168 THR A O 1
ATOM 1357 N N . ASP A 1 169 ? -20.809 -18.792 17.441 1.00 72.06 169 ASP A N 1
ATOM 1358 C CA . ASP A 1 169 ? -20.772 -20.246 17.628 1.00 72.06 169 ASP A CA 1
ATOM 1359 C C . ASP A 1 169 ? -21.150 -20.637 19.065 1.00 72.06 169 ASP A C 1
ATOM 1361 O O . ASP A 1 169 ? -21.986 -21.517 19.267 1.00 72.06 169 ASP A O 1
ATOM 1365 N N . LEU A 1 170 ? -20.629 -19.928 20.073 1.00 68.38 170 LEU A N 1
ATOM 1366 C CA . LEU A 1 170 ? -20.986 -20.159 21.480 1.00 68.38 170 LEU A CA 1
ATOM 1367 C C . LEU A 1 170 ? -22.472 -19.885 21.764 1.00 68.38 170 LEU A C 1
ATOM 1369 O O . LEU A 1 170 ? -23.126 -20.683 22.427 1.00 68.38 170 LEU A O 1
ATOM 1373 N N . GLN A 1 171 ? -23.040 -18.811 21.204 1.00 65.81 171 GLN A N 1
ATOM 1374 C CA . GLN A 1 171 ? -24.474 -18.521 21.350 1.00 65.81 171 GLN A CA 1
ATOM 1375 C C . GLN A 1 171 ? -25.375 -19.563 20.673 1.00 65.81 171 GLN A C 1
ATOM 1377 O O . GLN A 1 171 ? -26.501 -19.770 21.121 1.00 65.81 171 GLN A O 1
ATOM 1382 N N . SER A 1 172 ? -24.903 -20.222 19.611 1.00 67.94 172 SER A N 1
ATOM 1383 C CA . SER A 1 172 ? -25.660 -21.287 18.941 1.00 67.94 172 SER A CA 1
ATOM 1384 C C . SER A 1 172 ? -25.725 -22.589 19.750 1.00 67.94 172 SER A C 1
ATOM 1386 O O . SER A 1 172 ? -26.675 -23.353 19.600 1.00 67.94 172 SER A O 1
ATOM 1388 N N . LEU A 1 173 ? -24.750 -22.824 20.636 1.00 63.31 173 LEU A N 1
ATOM 1389 C CA . LEU A 1 173 ? -24.693 -24.007 21.499 1.00 63.31 173 LEU A CA 1
ATOM 1390 C C . LEU A 1 173 ? -25.566 -23.851 22.752 1.00 63.31 173 LEU A C 1
ATOM 1392 O O . LEU A 1 173 ? -26.221 -24.809 23.156 1.00 63.31 173 LEU A O 1
ATOM 1396 N N . ASP A 1 174 ? -25.647 -22.642 23.312 1.00 64.31 174 ASP A N 1
ATOM 1397 C CA . ASP A 1 174 ? -26.475 -22.353 24.494 1.00 64.31 174 ASP A CA 1
ATOM 1398 C C . ASP A 1 174 ? -27.987 -22.300 24.182 1.00 64.31 174 ASP A C 1
ATOM 1400 O O . ASP A 1 174 ? -28.813 -22.393 25.084 1.00 64.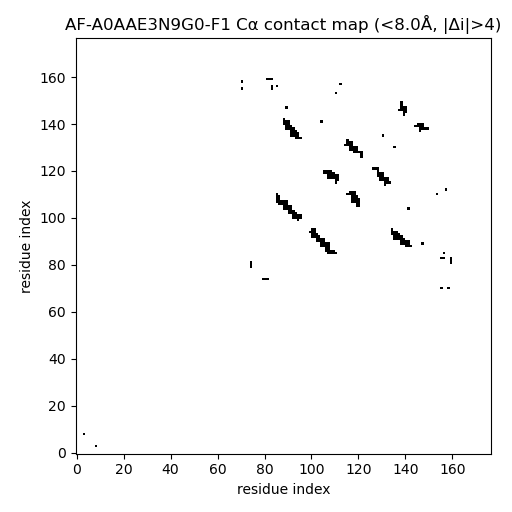31 174 ASP A O 1
ATOM 1404 N N . GLY A 1 175 ? -28.374 -22.170 22.907 1.00 58.22 175 GLY A N 1
ATOM 1405 C CA . GLY A 1 175 ? -29.778 -22.128 22.469 1.00 58.22 175 GLY A CA 1
ATOM 1406 C C . GLY A 1 175 ? -30.476 -23.491 22.344 1.00 58.22 175 GLY A C 1
ATOM 1407 O O . GLY A 1 175 ? -31.642 -23.534 21.953 1.00 58.22 175 GLY A O 1
ATOM 1408 N N . HIS A 1 176 ? -29.777 -24.594 22.636 1.00 53.16 176 HIS A N 1
ATOM 1409 C CA . HIS A 1 176 ? -30.276 -25.969 22.483 1.00 53.16 176 HIS A CA 1
ATOM 1410 C C . HIS A 1 176 ? -30.271 -26.805 23.780 1.00 53.16 176 HIS A C 1
ATOM 1412 O O . HIS A 1 176 ? -30.480 -28.018 23.707 1.00 53.16 176 HIS A O 1
ATOM 1418 N N . ALA A 1 177 ? -30.070 -26.182 24.946 1.00 49.09 177 ALA A N 1
ATOM 1419 C CA . ALA A 1 177 ? -30.235 -26.804 26.267 1.00 49.09 177 ALA A CA 1
ATOM 1420 C C . ALA A 1 177 ? -31.540 -26.345 26.935 1.00 49.09 177 ALA A C 1
ATOM 1422 O O . ALA A 1 177 ? -32.170 -27.187 27.614 1.00 49.09 177 ALA A O 1
#